Protein AF-A0A1C4U5U2-F1 (afdb_monomer)

Mean predicted aligned error: 3.91 Å

Sequence (267 aa):
MTVFVVTTQGGLFKASYVESGRWSDWSDMRPLGRVTDVTAAVTATDRVEVFYVDTGGDLWACTLGERWTQVPKDPGAGRIVAISANSARLGHREVYAVSGHGKVTHRWRVDGAAWCAGGGWTTARDVALSAPRDGIMECWAVGLDGQVRNRWYPYGEGGWSDWDDVFGRLPDGSAVAADVVNAWDGHQELFVVRADGGVRHRDHWQGKDYPAWRDLAAPVPMRDVAAGVTSIGHIEVIAVSADGDLWQKSYSDATNWGEWRTIELGK

Nearest PDB structures (foldseek):
  2pm7-assembly1_D  TM=6.425E-01  e=3.508E-06  Saccharomyces cerevisiae
  4l9o-assembly1_A  TM=5.881E-01  e=1.462E-06  Komagataella pastoris
  8adl-assembly1_P  TM=6.197E-01  e=9.330E-06  Saccharomyces cerevisiae
  2pm6-assembly1_D  TM=6.134E-01  e=1.730E-05  Saccharomyces cerevisiae
  3jro-assembly1_A  TM=6.374E-01  e=4.844E-05  Saccharomyces cerevisiae

Structure (mmCIF, N/CA/C/O backbone):
data_AF-A0A1C4U5U2-F1
#
_entry.id   AF-A0A1C4U5U2-F1
#
loop_
_atom_site.group_PDB
_atom_site.id
_atom_site.type_symbol
_atom_site.label_atom_id
_atom_site.label_alt_id
_atom_site.label_comp_id
_atom_site.label_asym_id
_atom_site.label_entity_id
_atom_site.label_seq_id
_atom_site.pdbx_PDB_ins_code
_atom_site.Cartn_x
_atom_site.Cartn_y
_atom_site.Cartn_z
_atom_site.occupancy
_atom_site.B_iso_or_equiv
_atom_site.auth_seq_id
_atom_site.auth_comp_id
_atom_site.auth_asym_id
_atom_site.auth_atom_id
_atom_site.pdbx_PDB_model_num
ATOM 1 N N . MET A 1 1 ? 8.997 -5.301 13.323 1.00 87.81 1 MET A N 1
ATOM 2 C CA . MET A 1 1 ? 7.919 -4.754 12.460 1.00 87.81 1 MET A CA 1
ATOM 3 C C . MET A 1 1 ? 6.563 -4.969 13.122 1.00 87.81 1 MET A C 1
ATOM 5 O O . MET A 1 1 ? 6.439 -5.892 13.917 1.00 87.81 1 MET A O 1
ATOM 9 N N . THR A 1 2 ? 5.559 -4.153 12.801 1.00 91.81 2 THR A N 1
ATOM 10 C CA . THR A 1 2 ? 4.148 -4.413 13.137 1.00 91.81 2 THR A CA 1
ATOM 11 C C . THR A 1 2 ? 3.366 -4.573 11.844 1.00 91.81 2 THR A C 1
ATOM 13 O O . THR A 1 2 ? 3.534 -3.758 10.944 1.00 91.81 2 THR A O 1
ATOM 16 N N . VAL A 1 3 ? 2.526 -5.601 11.763 1.00 94.12 3 VAL A N 1
ATOM 17 C CA . VAL A 1 3 ? 1.629 -5.847 10.631 1.00 94.12 3 VAL A CA 1
ATOM 18 C C . VAL A 1 3 ? 0.195 -5.681 11.083 1.00 94.12 3 VAL A C 1
ATOM 20 O O . VAL A 1 3 ? -0.161 -6.078 12.194 1.00 94.12 3 VAL A O 1
ATOM 23 N N . PHE A 1 4 ? -0.605 -5.093 10.204 1.00 96.38 4 PHE A N 1
ATOM 24 C CA . PHE A 1 4 ? -2.040 -4.938 10.357 1.00 96.38 4 PHE A CA 1
ATOM 25 C C . PHE A 1 4 ? -2.735 -5.811 9.319 1.00 96.38 4 PHE A C 1
ATOM 27 O O . PHE A 1 4 ? -2.299 -5.864 8.173 1.00 96.38 4 PHE A O 1
ATOM 34 N N . VAL A 1 5 ? -3.790 -6.514 9.721 1.00 95.69 5 VAL A N 1
ATOM 35 C CA . VAL A 1 5 ? -4.516 -7.438 8.843 1.00 95.69 5 VAL A CA 1
ATOM 36 C C . VAL A 1 5 ? -6.009 -7.210 8.952 1.00 95.69 5 VAL A C 1
ATOM 38 O O . VAL A 1 5 ? -6.544 -6.993 10.044 1.00 95.69 5 VAL A O 1
ATOM 41 N N . VAL A 1 6 ? -6.676 -7.303 7.808 1.00 96.56 6 VAL A N 1
ATOM 42 C CA . VAL A 1 6 ? -8.131 -7.250 7.702 1.00 96.56 6 VAL A CA 1
ATOM 43 C C . VAL A 1 6 ? -8.640 -8.655 7.418 1.00 96.56 6 VAL A C 1
ATOM 45 O O . VAL A 1 6 ? -8.225 -9.298 6.455 1.00 96.56 6 VAL A O 1
ATOM 48 N N . THR A 1 7 ? -9.537 -9.158 8.262 1.00 94.56 7 THR A N 1
ATOM 49 C CA . THR A 1 7 ? -10.135 -10.482 8.057 1.00 94.56 7 THR A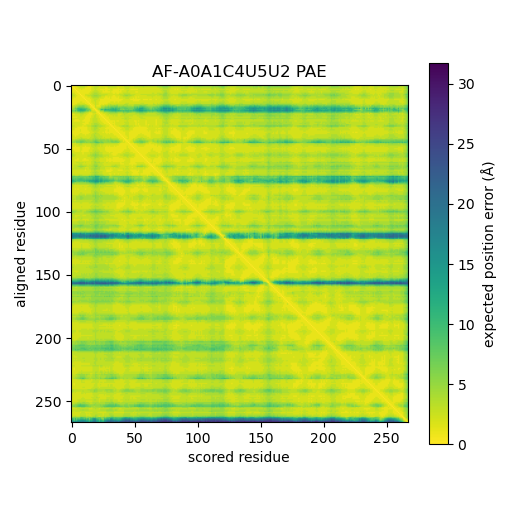 CA 1
ATOM 50 C C . THR A 1 7 ? -11.273 -10.420 7.042 1.00 94.56 7 THR A C 1
ATOM 52 O O . THR A 1 7 ? -11.858 -9.368 6.797 1.00 94.56 7 THR A O 1
ATOM 55 N N . THR A 1 8 ? -11.685 -11.570 6.508 1.00 91.19 8 THR A N 1
ATOM 56 C CA . THR A 1 8 ? -12.864 -11.668 5.623 1.00 91.19 8 THR A CA 1
ATOM 57 C C . THR A 1 8 ? -14.169 -11.226 6.295 1.00 91.19 8 THR A C 1
ATOM 59 O O . THR A 1 8 ? -15.129 -10.869 5.617 1.00 91.19 8 THR A O 1
ATOM 62 N N . GLN A 1 9 ? -14.210 -11.210 7.631 1.00 93.94 9 GLN A N 1
ATOM 63 C CA . GLN A 1 9 ? -15.326 -10.684 8.417 1.00 93.94 9 GLN A CA 1
ATOM 64 C C . GLN A 1 9 ? -15.194 -9.176 8.702 1.00 93.94 9 GLN A C 1
ATOM 66 O O . GLN A 1 9 ? -16.069 -8.595 9.344 1.00 93.94 9 GLN A O 1
ATOM 71 N N . GLY A 1 10 ? -14.136 -8.520 8.230 1.00 96.44 10 GLY A N 1
ATOM 72 C CA . GLY A 1 10 ? -13.872 -7.101 8.451 1.00 96.44 10 GLY A CA 1
ATOM 73 C C . GLY A 1 10 ? -13.381 -6.770 9.859 1.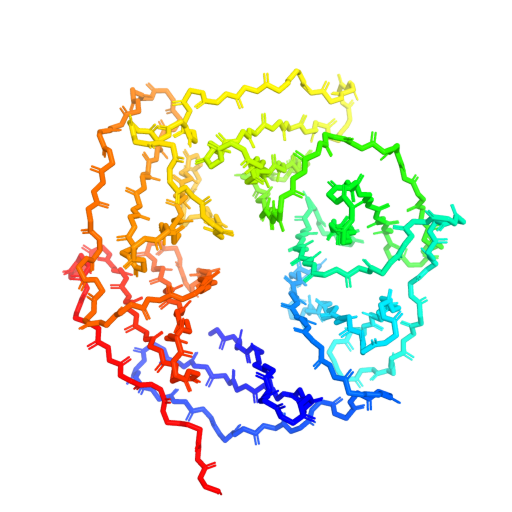00 96.44 10 GLY A C 1
ATOM 74 O O . GLY A 1 10 ? -13.580 -5.649 10.323 1.00 96.44 10 GLY A O 1
ATOM 75 N N . GLY A 1 11 ? -12.780 -7.735 10.559 1.00 97.31 11 GLY A N 1
ATOM 76 C CA . GLY A 1 11 ? -12.022 -7.455 11.780 1.00 97.31 11 GLY A CA 1
ATOM 77 C C . GLY A 1 11 ? -10.646 -6.892 11.431 1.00 97.31 11 GLY A C 1
ATOM 78 O O . GLY A 1 11 ? -10.068 -7.299 10.426 1.00 97.31 11 GLY A O 1
ATOM 79 N N . LEU A 1 12 ? -10.126 -5.981 12.256 1.00 98.00 12 LEU A N 1
ATOM 80 C CA . LEU A 1 12 ? -8.796 -5.396 12.095 1.00 98.00 12 LEU A CA 1
ATOM 81 C C . LEU A 1 12 ? -7.911 -5.825 13.262 1.00 98.00 12 LEU A C 1
ATOM 83 O O . LEU A 1 12 ? -8.195 -5.497 14.412 1.00 98.00 12 LEU A O 1
ATOM 87 N N . PHE A 1 13 ? -6.825 -6.522 12.957 1.00 96.44 13 PHE A N 1
ATOM 88 C CA . PHE A 1 13 ? -5.890 -7.024 13.957 1.00 96.44 13 PHE A CA 1
ATOM 89 C C . PHE A 1 13 ? -4.490 -6.505 13.688 1.00 96.44 13 PHE A C 1
ATOM 91 O O . PHE A 1 13 ? -4.148 -6.166 12.557 1.00 96.44 13 PHE A O 1
ATOM 98 N N . LYS A 1 14 ? -3.669 -6.481 14.733 1.00 95.81 14 LYS A N 1
ATOM 99 C CA . LYS A 1 14 ? -2.233 -6.263 14.615 1.00 95.81 14 LYS A CA 1
ATOM 100 C C . LYS A 1 14 ? -1.440 -7.379 15.275 1.00 95.81 14 LYS A C 1
ATOM 102 O O . LYS A 1 14 ? -1.875 -7.924 16.289 1.00 95.81 14 LYS A O 1
ATOM 107 N N . ALA A 1 15 ? -0.248 -7.631 14.761 1.00 94.25 15 ALA A N 1
ATOM 108 C CA . ALA A 1 15 ? 0.777 -8.409 15.440 1.00 94.25 15 ALA A CA 1
ATOM 109 C C . ALA A 1 15 ? 2.153 -7.805 15.162 1.00 94.25 15 ALA A C 1
ATOM 111 O O . ALA A 1 15 ? 2.380 -7.167 14.132 1.00 94.25 15 ALA A O 1
ATOM 112 N N . SER A 1 16 ? 3.078 -7.991 16.094 1.00 91.69 16 SER A N 1
ATOM 113 C CA . SER A 1 16 ? 4.468 -7.592 15.925 1.00 91.69 16 SER A CA 1
ATOM 114 C C . SER A 1 16 ? 5.315 -8.802 15.556 1.00 91.69 16 SER A C 1
ATOM 116 O O . SER A 1 16 ? 5.169 -9.875 16.133 1.00 91.69 16 SER A O 1
ATOM 118 N N . TYR A 1 17 ? 6.221 -8.606 14.609 1.00 87.62 17 TYR A N 1
ATOM 119 C CA . TYR A 1 17 ? 7.199 -9.589 14.172 1.00 87.62 17 TYR A CA 1
ATOM 120 C C . TYR A 1 17 ? 8.602 -9.143 14.582 1.00 87.62 17 TYR A C 1
ATOM 122 O O . TYR A 1 17 ? 8.994 -7.990 14.341 1.00 87.62 17 TYR A O 1
ATOM 130 N N . VAL A 1 18 ? 9.349 -10.065 15.189 1.00 83.00 18 VAL A N 1
ATOM 131 C CA . VAL A 1 18 ? 10.786 -9.923 15.446 1.00 83.00 18 VAL A CA 1
ATOM 132 C C . VAL A 1 18 ? 11.576 -10.773 14.456 1.00 83.00 18 VAL A C 1
ATOM 134 O O . VAL A 1 18 ? 11.188 -11.900 14.157 1.00 83.00 18 VAL A O 1
ATOM 137 N N . GLU A 1 19 ? 12.707 -10.247 13.980 1.00 79.69 19 GLU A N 1
ATOM 138 C CA . GLU A 1 19 ? 13.546 -10.873 12.941 1.00 79.69 19 GLU A CA 1
ATOM 139 C C . GLU A 1 19 ? 14.009 -12.297 13.298 1.00 79.69 19 GLU A C 1
ATOM 141 O O . GLU A 1 19 ? 14.271 -13.097 12.405 1.00 79.69 19 GLU A O 1
ATOM 146 N N . SER A 1 20 ? 14.005 -12.666 14.586 1.00 76.94 20 SER A N 1
ATOM 147 C CA . SER A 1 20 ? 14.238 -14.038 15.057 1.00 76.94 20 SER A CA 1
ATOM 148 C C . SER A 1 20 ? 13.138 -15.046 14.683 1.00 76.94 20 SER A C 1
ATOM 150 O O . SER A 1 20 ? 13.195 -16.196 15.116 1.00 76.94 20 SER A O 1
ATOM 152 N N . GLY A 1 21 ? 12.144 -14.653 13.879 1.00 77.31 21 GLY A N 1
ATOM 153 C CA . GLY A 1 21 ? 11.143 -15.561 13.318 1.00 77.31 21 GLY A CA 1
ATOM 154 C C . GLY A 1 21 ? 9.867 -15.686 14.140 1.00 77.31 21 GLY A C 1
ATOM 155 O O . GLY A 1 21 ? 9.072 -16.584 13.875 1.00 77.31 21 GLY A O 1
ATOM 156 N N . ARG A 1 22 ? 9.652 -14.820 15.138 1.00 85.38 22 ARG A N 1
ATOM 157 C CA . ARG A 1 22 ? 8.522 -14.946 16.064 1.00 85.38 22 ARG A CA 1
ATOM 158 C C . ARG A 1 22 ? 7.526 -13.802 15.910 1.00 85.38 22 ARG A C 1
ATOM 160 O O . ARG A 1 22 ? 7.878 -12.631 16.029 1.00 85.38 22 ARG A O 1
ATOM 167 N N . TRP A 1 23 ? 6.267 -14.177 15.720 1.00 90.44 23 TRP A N 1
ATOM 168 C CA . TRP A 1 23 ? 5.121 -13.284 15.831 1.00 90.44 23 TRP A CA 1
ATOM 169 C C . TRP A 1 23 ? 4.653 -13.179 17.286 1.00 90.44 23 TRP A C 1
ATOM 171 O O . TRP A 1 23 ? 4.730 -14.147 18.050 1.00 90.44 23 TRP A O 1
ATOM 181 N N . SER A 1 24 ? 4.184 -11.997 17.676 1.00 92.19 24 SER A N 1
ATOM 182 C CA . SER A 1 24 ? 3.368 -11.820 18.876 1.00 92.19 24 SER A CA 1
ATOM 183 C C . SER A 1 24 ? 1.970 -12.396 18.663 1.00 92.19 24 SER A C 1
ATOM 185 O O . SER A 1 24 ? 1.559 -12.644 17.529 1.00 92.19 24 SER A O 1
ATOM 187 N N . ASP A 1 25 ? 1.198 -12.495 19.743 1.00 92.56 25 ASP A N 1
ATOM 188 C CA . ASP A 1 25 ? -0.235 -12.748 19.628 1.00 92.56 25 ASP A CA 1
ATOM 189 C C . ASP A 1 25 ? -0.922 -11.624 18.842 1.00 92.56 25 ASP A C 1
ATOM 191 O O . ASP A 1 25 ? -0.529 -10.447 18.907 1.00 92.56 25 ASP A O 1
ATOM 195 N N . TRP A 1 26 ? -1.967 -12.001 18.110 1.00 93.88 26 TRP A N 1
ATOM 196 C CA . TRP A 1 26 ? -2.812 -11.065 17.385 1.00 93.88 26 TRP A CA 1
ATOM 197 C C . TRP A 1 26 ? -3.686 -10.283 18.363 1.00 93.88 26 TRP A C 1
ATOM 199 O O . TRP A 1 26 ? -4.334 -10.844 19.243 1.00 93.88 26 TRP A O 1
ATOM 209 N N . SER A 1 27 ? -3.708 -8.965 18.201 1.00 94.56 27 SER A N 1
ATOM 210 C CA . SER A 1 27 ? -4.490 -8.048 19.028 1.00 94.56 27 SER A CA 1
ATOM 211 C C . SER A 1 27 ? -5.526 -7.325 18.177 1.00 94.56 27 SER A C 1
ATOM 213 O O . SER A 1 27 ? -5.171 -6.692 17.182 1.00 94.56 27 SER A O 1
ATOM 215 N N . ASP A 1 28 ? -6.792 -7.391 18.583 1.00 95.62 28 ASP A N 1
ATOM 216 C CA . ASP A 1 28 ? -7.889 -6.658 17.944 1.00 95.62 28 ASP A CA 1
ATOM 217 C C . ASP A 1 28 ? -7.716 -5.141 18.140 1.00 95.62 28 ASP A C 1
ATOM 219 O O . ASP A 1 28 ? -7.553 -4.650 19.262 1.00 95.62 28 ASP A O 1
ATOM 223 N N . MET A 1 29 ? -7.760 -4.400 17.035 1.00 97.31 29 MET A N 1
ATOM 224 C CA . MET A 1 29 ? -7.650 -2.941 16.989 1.00 97.31 29 MET A CA 1
ATOM 225 C C . MET A 1 29 ? -8.978 -2.225 17.269 1.00 97.31 29 MET A C 1
ATOM 227 O O . MET A 1 29 ? -9.007 -0.993 17.341 1.00 97.31 29 MET A O 1
ATOM 231 N N . ARG A 1 30 ? -10.070 -2.981 17.432 1.00 96.94 30 ARG A N 1
ATOM 232 C CA . ARG A 1 30 ? -11.417 -2.506 17.773 1.00 96.94 30 ARG A CA 1
ATOM 233 C C . ARG A 1 30 ? -11.877 -1.362 16.858 1.00 96.94 30 ARG A C 1
ATOM 235 O O . ARG A 1 30 ? -12.130 -0.255 17.348 1.00 96.94 30 ARG A O 1
ATOM 242 N N . PRO A 1 31 ? -11.939 -1.590 15.533 1.00 97.62 31 PRO A N 1
ATOM 243 C CA . PRO A 1 31 ? -12.450 -0.591 14.603 1.00 97.62 31 PRO A CA 1
ATOM 244 C C . PRO A 1 31 ? -13.917 -0.264 14.924 1.00 97.62 31 PRO A C 1
ATOM 246 O O . PRO A 1 31 ? -14.637 -1.060 15.527 1.00 97.62 31 PRO A O 1
ATOM 249 N N . LEU A 1 32 ? -14.376 0.918 14.511 1.00 97.12 32 LEU A N 1
ATOM 250 C CA . LEU A 1 32 ? -15.750 1.376 14.756 1.00 97.12 32 LEU A CA 1
ATOM 251 C C . LEU A 1 32 ? -16.771 0.732 13.801 1.00 97.12 32 LEU A C 1
ATOM 253 O O . LEU A 1 32 ? -17.977 0.884 13.991 1.00 97.12 32 LEU A O 1
ATOM 257 N N . GLY A 1 33 ? -16.295 -0.007 12.798 1.00 95.62 33 GLY A N 1
ATOM 258 C CA . GLY A 1 33 ? -17.097 -0.744 11.831 1.00 95.62 33 GLY A CA 1
ATOM 259 C C . GLY A 1 33 ? -16.299 -1.877 11.189 1.00 95.62 33 GLY A C 1
ATOM 260 O O . GLY A 1 33 ? -15.139 -2.109 11.529 1.00 95.62 33 GLY A O 1
ATOM 261 N N . ARG A 1 34 ? -16.927 -2.595 10.250 1.00 98.06 34 ARG A N 1
ATOM 262 C CA . ARG A 1 34 ? -16.236 -3.632 9.470 1.00 98.06 34 ARG A CA 1
ATOM 263 C C . ARG A 1 34 ? -15.257 -2.982 8.505 1.00 98.06 34 ARG A C 1
ATOM 265 O O . ARG A 1 34 ? -15.651 -2.099 7.747 1.00 98.06 34 ARG A O 1
ATOM 272 N N . VAL A 1 35 ? -14.021 -3.455 8.532 1.00 98.38 35 VAL A N 1
ATOM 273 C CA . VAL A 1 35 ? -12.901 -2.931 7.751 1.00 98.38 35 VAL A CA 1
ATOM 274 C C . VAL A 1 35 ? -12.801 -3.640 6.404 1.00 98.38 35 VAL A C 1
ATOM 276 O O . VAL A 1 35 ? -13.074 -4.835 6.310 1.00 98.38 35 VAL A O 1
ATOM 279 N N . THR A 1 36 ? -12.426 -2.902 5.363 1.00 96.88 36 THR A N 1
ATOM 280 C CA . THR A 1 36 ? -12.147 -3.444 4.025 1.00 96.88 36 THR A CA 1
ATOM 281 C C . THR A 1 36 ? -10.700 -3.274 3.599 1.00 96.88 36 THR A C 1
ATOM 283 O O . THR A 1 36 ? -10.251 -4.052 2.770 1.00 96.88 36 THR A O 1
ATOM 286 N N . ASP A 1 37 ? -9.995 -2.284 4.146 1.00 97.81 37 ASP A N 1
ATOM 287 C CA . ASP A 1 37 ? -8.593 -2.024 3.825 1.00 97.81 37 ASP A CA 1
ATOM 288 C C . ASP A 1 37 ? -7.887 -1.295 4.980 1.00 97.81 37 ASP A C 1
ATOM 290 O O . ASP A 1 37 ? -8.552 -0.603 5.762 1.00 97.81 37 ASP A O 1
ATOM 294 N N . VAL A 1 38 ? -6.569 -1.460 5.105 1.00 98.31 38 VAL A N 1
ATOM 295 C CA . VAL A 1 38 ? -5.741 -0.884 6.171 1.00 98.31 38 VAL A CA 1
ATOM 296 C C . VAL A 1 38 ? -4.361 -0.477 5.656 1.00 98.31 38 VAL A C 1
ATOM 298 O O . VAL A 1 38 ? -3.715 -1.207 4.921 1.00 98.31 38 VAL A O 1
ATOM 301 N N . THR A 1 39 ? -3.860 0.656 6.139 1.00 98.38 39 THR A N 1
ATOM 302 C CA . THR A 1 39 ? -2.465 1.077 5.946 1.00 98.38 39 THR A CA 1
ATOM 303 C C . THR A 1 39 ? -1.947 1.759 7.211 1.00 98.38 39 THR A C 1
ATOM 305 O O . THR A 1 39 ? -2.721 2.147 8.092 1.00 98.38 39 THR A O 1
ATOM 308 N N . ALA A 1 40 ? -0.635 1.935 7.325 1.00 97.12 40 ALA A N 1
ATOM 309 C CA . ALA A 1 40 ? -0.026 2.637 8.442 1.00 97.12 40 ALA A CA 1
ATOM 310 C C . ALA A 1 40 ? 1.156 3.502 7.998 1.00 97.12 40 ALA A C 1
ATOM 312 O O . ALA A 1 40 ? 1.834 3.198 7.026 1.00 97.12 40 ALA A O 1
ATOM 313 N N . ALA A 1 41 ? 1.424 4.565 8.752 1.00 96.31 41 ALA A N 1
ATOM 314 C CA . ALA A 1 41 ? 2.578 5.433 8.561 1.00 96.31 41 ALA A CA 1
ATOM 315 C C . ALA A 1 41 ? 3.324 5.622 9.886 1.00 96.31 41 ALA A C 1
ATOM 317 O O . ALA A 1 41 ? 2.714 5.878 10.928 1.00 96.31 41 ALA A O 1
ATOM 318 N N . VAL A 1 42 ? 4.655 5.550 9.854 1.00 94.44 42 VAL A N 1
ATOM 319 C CA . VAL A 1 42 ? 5.498 5.935 10.993 1.00 94.44 42 VAL A CA 1
ATOM 320 C C . VAL A 1 42 ? 5.674 7.450 10.956 1.00 94.44 42 VAL A C 1
ATOM 322 O O . VAL A 1 42 ? 6.291 7.997 10.050 1.00 94.44 42 VAL A O 1
ATOM 325 N N . THR A 1 43 ? 5.093 8.151 11.924 1.00 94.44 43 THR A N 1
ATOM 326 C CA . THR A 1 43 ? 5.000 9.625 11.914 1.00 94.44 43 THR A CA 1
ATOM 327 C C . THR A 1 43 ? 5.970 10.291 12.883 1.00 94.44 43 THR A C 1
ATOM 329 O O . THR A 1 43 ? 6.130 11.509 12.857 1.00 94.44 43 THR A O 1
ATOM 332 N N . ALA A 1 44 ? 6.573 9.521 13.781 1.00 92.31 44 ALA A N 1
ATOM 333 C CA . ALA A 1 44 ? 7.700 9.890 14.629 1.00 92.31 44 ALA A CA 1
ATOM 334 C C . ALA A 1 44 ? 8.303 8.608 15.220 1.00 92.31 44 ALA A C 1
ATOM 336 O O . ALA A 1 44 ? 7.713 7.532 15.081 1.00 92.31 44 ALA A O 1
ATOM 337 N N . THR A 1 45 ? 9.437 8.727 15.914 1.00 87.81 45 THR A N 1
ATOM 338 C CA . THR A 1 45 ? 9.967 7.648 16.757 1.00 87.81 45 THR A CA 1
ATOM 339 C C . THR A 1 45 ? 8.854 7.111 17.658 1.00 87.81 45 THR A C 1
ATOM 341 O O . THR A 1 45 ? 8.166 7.886 18.321 1.00 87.81 45 THR A O 1
ATOM 344 N N . ASP A 1 46 ? 8.639 5.796 17.610 1.00 86.19 46 ASP A N 1
ATOM 345 C CA . ASP A 1 46 ? 7.617 5.066 18.373 1.00 86.19 46 ASP A CA 1
ATOM 346 C C . ASP A 1 46 ? 6.156 5.482 18.123 1.00 86.19 46 ASP A C 1
ATOM 348 O O . ASP A 1 46 ? 5.259 5.091 18.872 1.00 86.19 46 ASP A O 1
ATOM 352 N N . ARG A 1 47 ? 5.875 6.233 17.049 1.00 93.56 47 ARG A N 1
ATOM 353 C CA . ARG A 1 47 ? 4.516 6.682 16.729 1.00 93.56 47 ARG A CA 1
ATOM 354 C C . ARG A 1 47 ? 4.060 6.214 15.356 1.00 93.56 47 ARG A C 1
ATOM 356 O O . ARG A 1 47 ? 4.459 6.755 14.324 1.00 93.56 47 ARG A O 1
ATOM 363 N N . VAL A 1 48 ? 3.132 5.263 15.368 1.00 95.31 48 VAL A N 1
ATOM 364 C CA . VAL A 1 48 ? 2.457 4.744 14.175 1.00 95.31 48 VAL A CA 1
ATOM 365 C C . VAL A 1 48 ? 1.053 5.336 14.091 1.00 95.31 48 VAL A C 1
ATOM 367 O O . VAL A 1 48 ? 0.267 5.200 15.028 1.00 95.31 48 VAL A O 1
ATOM 370 N N . GLU A 1 49 ? 0.737 5.979 12.972 1.00 97.44 49 GLU A N 1
ATOM 371 C CA . GLU A 1 49 ? -0.633 6.326 12.595 1.00 97.44 49 GLU A CA 1
ATOM 372 C C . GLU A 1 49 ? -1.195 5.185 11.746 1.00 97.44 49 GLU A C 1
ATOM 374 O O . GLU A 1 49 ? -0.579 4.792 10.758 1.00 97.44 49 GLU A O 1
ATOM 379 N N . VAL A 1 50 ? -2.347 4.648 12.133 1.00 98.25 50 VAL A N 1
ATOM 380 C CA . VAL A 1 50 ? -3.046 3.583 11.411 1.00 98.25 50 VAL A CA 1
ATOM 381 C C . VAL A 1 50 ? -4.282 4.172 10.758 1.00 98.25 50 VAL A C 1
ATOM 383 O O . VAL A 1 50 ? -5.008 4.947 11.384 1.00 98.25 50 VAL A O 1
ATOM 386 N N . PHE A 1 51 ? -4.533 3.766 9.523 1.00 98.56 51 PHE A N 1
ATOM 387 C CA . PHE A 1 51 ? -5.695 4.142 8.741 1.00 98.56 51 PHE A CA 1
ATOM 388 C C . PHE A 1 51 ? -6.468 2.904 8.335 1.00 98.56 51 PHE A C 1
ATOM 390 O O . PHE A 1 51 ? -5.860 1.892 8.003 1.00 98.56 51 PHE A O 1
ATOM 397 N N . TYR A 1 52 ? -7.792 2.993 8.302 1.00 98.44 52 TYR A N 1
ATOM 398 C CA . TYR A 1 52 ? -8.600 1.957 7.672 1.00 98.44 52 TYR A CA 1
ATOM 399 C C . TYR A 1 52 ? -9.794 2.537 6.928 1.00 98.44 52 TYR A C 1
ATOM 401 O O . TYR A 1 52 ? -10.278 3.625 7.251 1.00 98.44 52 TYR A O 1
ATOM 409 N N . VAL A 1 53 ? -10.286 1.776 5.955 1.00 97.88 53 VAL A N 1
ATOM 410 C CA . VAL A 1 53 ? -11.553 2.041 5.267 1.00 97.88 53 VAL A CA 1
ATOM 411 C C . VAL A 1 53 ? -12.607 1.074 5.775 1.00 97.88 53 VAL A C 1
ATOM 413 O O . VAL A 1 53 ? -12.351 -0.127 5.873 1.00 97.88 53 VAL A O 1
ATOM 416 N N . ASP A 1 54 ? -13.786 1.581 6.125 1.00 96.62 54 ASP A N 1
ATOM 417 C CA . ASP A 1 54 ? -14.914 0.724 6.485 1.00 96.62 54 ASP A CA 1
ATOM 418 C C . ASP A 1 54 ? -15.746 0.278 5.271 1.00 96.62 54 ASP A C 1
ATOM 420 O O . ASP A 1 54 ? -15.604 0.757 4.147 1.00 96.62 54 ASP A O 1
ATOM 424 N N . THR A 1 55 ? -16.688 -0.637 5.497 1.00 94.69 55 THR A N 1
ATOM 425 C CA . THR A 1 55 ? -17.610 -1.112 4.449 1.00 94.69 55 THR A CA 1
ATOM 426 C C . THR A 1 55 ? -18.470 -0.016 3.798 1.00 94.69 55 THR A C 1
ATOM 428 O O . THR A 1 55 ? -18.929 -0.218 2.671 1.00 94.69 55 THR A O 1
ATOM 431 N N . GLY A 1 56 ? -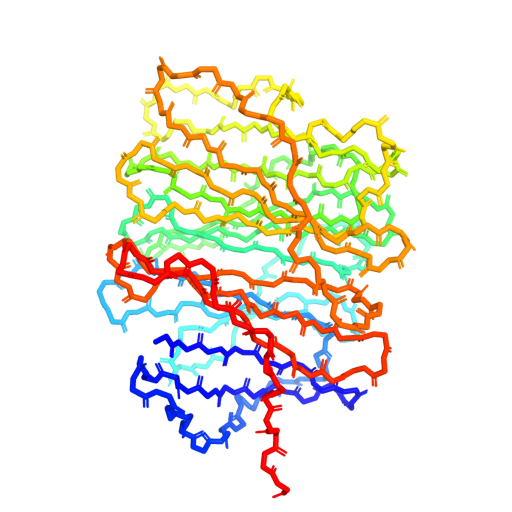18.667 1.134 4.455 1.00 92.12 56 GLY A N 1
ATOM 432 C CA . GLY A 1 56 ? -19.329 2.319 3.895 1.00 92.12 56 GLY A CA 1
ATOM 433 C C . GLY A 1 56 ? -18.415 3.155 2.989 1.00 92.12 56 GLY A C 1
ATOM 434 O O . GLY A 1 56 ? -18.888 3.997 2.222 1.00 92.12 56 GLY A O 1
ATOM 435 N N . GLY A 1 57 ? -17.110 2.881 3.004 1.00 92.88 57 GLY A N 1
ATOM 436 C CA . GLY A 1 57 ? -16.096 3.631 2.277 1.00 92.88 57 GLY A CA 1
ATOM 437 C C . GLY A 1 57 ? -15.679 4.910 2.993 1.00 92.88 57 GLY A C 1
ATOM 438 O O . GLY A 1 57 ? -15.258 5.850 2.308 1.00 92.88 57 GLY A O 1
ATOM 439 N N . ASP A 1 58 ? -15.859 4.981 4.313 1.00 93.69 58 ASP A N 1
ATOM 440 C CA . ASP A 1 58 ? -15.342 6.067 5.139 1.00 93.69 58 ASP A CA 1
ATOM 441 C C . ASP A 1 58 ? -13.942 5.730 5.652 1.00 93.69 58 ASP A C 1
ATOM 443 O O . ASP A 1 58 ? -13.624 4.579 5.950 1.00 93.69 58 ASP A O 1
ATOM 447 N N . LEU A 1 59 ? -13.098 6.760 5.714 1.00 96.94 59 LEU A N 1
ATOM 448 C CA . LEU A 1 59 ? -11.704 6.659 6.122 1.00 96.94 59 LEU A CA 1
ATOM 449 C C . LEU A 1 59 ? -11.565 7.053 7.591 1.00 96.94 59 LEU A C 1
ATOM 451 O O . LEU A 1 59 ? -12.012 8.123 8.010 1.00 96.94 59 LEU A O 1
ATOM 455 N N . TRP A 1 60 ? -10.896 6.205 8.357 1.00 98.06 60 TRP A N 1
ATOM 456 C CA . TRP A 1 60 ? -10.654 6.380 9.782 1.00 98.06 60 TRP A CA 1
ATOM 457 C C . TRP A 1 60 ? -9.159 6.393 10.060 1.00 98.06 60 TRP A C 1
ATOM 459 O O . TRP A 1 60 ? -8.398 5.719 9.373 1.00 98.06 60 TRP A O 1
ATOM 469 N N . ALA A 1 61 ? -8.745 7.149 11.073 1.00 98.12 61 ALA A N 1
ATOM 470 C CA . ALA A 1 61 ? -7.359 7.258 11.505 1.00 98.12 61 ALA A CA 1
ATOM 471 C C . ALA A 1 61 ? -7.239 7.161 13.028 1.00 98.12 61 ALA A C 1
ATOM 473 O O . ALA A 1 61 ? -8.120 7.616 13.767 1.00 98.12 61 ALA A O 1
ATOM 474 N N . CYS A 1 62 ? -6.138 6.584 13.494 1.00 96.75 62 CYS A N 1
ATOM 475 C CA . CYS A 1 62 ? -5.803 6.477 14.906 1.00 96.75 62 CYS A CA 1
ATOM 476 C C . CYS A 1 62 ? -4.286 6.427 15.081 1.00 96.75 62 CYS A C 1
ATOM 478 O O . CYS A 1 62 ? -3.618 5.591 14.471 1.00 96.75 62 CYS A O 1
ATOM 480 N N . THR A 1 63 ? -3.736 7.247 15.975 1.00 95.88 63 THR A N 1
ATOM 481 C CA . THR A 1 63 ? -2.407 6.968 16.531 1.00 95.88 63 THR A CA 1
ATOM 482 C C . THR A 1 63 ? -2.498 5.690 17.355 1.00 95.88 63 THR A C 1
ATOM 484 O O . THR A 1 63 ? -3.426 5.530 18.146 1.00 95.88 63 THR A O 1
ATOM 487 N N . LEU A 1 64 ? -1.568 4.756 17.189 1.00 93.81 64 LEU A N 1
ATOM 488 C CA . LEU A 1 64 ? -1.631 3.467 17.872 1.00 93.81 64 LEU A CA 1
ATOM 489 C C . LEU A 1 64 ? -1.779 3.630 19.401 1.00 93.81 64 LEU A C 1
ATOM 491 O O . LEU A 1 64 ? -0.910 4.199 20.053 1.00 93.81 64 LEU A O 1
ATOM 495 N N . GLY A 1 65 ? -2.868 3.095 19.966 1.00 90.69 65 GLY A N 1
ATOM 496 C CA . GLY A 1 65 ? -3.197 3.214 21.397 1.00 90.69 65 GLY A CA 1
ATOM 497 C C . GLY A 1 65 ? -4.170 4.348 21.747 1.00 90.69 65 GLY A C 1
ATOM 498 O O . GLY A 1 65 ? -4.618 4.430 22.890 1.00 90.69 65 GLY A O 1
ATOM 499 N N . GLU A 1 66 ? -4.537 5.187 20.780 1.00 95.19 66 GLU A N 1
ATOM 500 C CA . GLU A 1 66 ? -5.522 6.258 20.938 1.00 95.19 66 GLU A CA 1
ATOM 501 C C . GLU A 1 66 ? -6.915 5.837 20.426 1.00 95.19 66 GLU A C 1
ATOM 503 O O . GLU A 1 66 ? -7.215 4.652 20.266 1.00 95.19 66 GLU A O 1
ATOM 508 N N . ARG A 1 67 ? -7.816 6.809 20.234 1.00 96.94 67 ARG A N 1
ATOM 509 C CA . ARG A 1 67 ? -9.167 6.579 19.706 1.00 96.94 67 ARG A CA 1
ATOM 510 C C . ARG A 1 67 ? -9.212 6.819 18.202 1.00 96.94 67 ARG A C 1
ATOM 512 O O . ARG A 1 67 ? -8.608 7.763 17.702 1.00 96.94 67 ARG A O 1
ATOM 519 N N . TRP A 1 68 ? -10.037 6.032 17.519 1.00 98.31 68 TRP A N 1
ATOM 520 C CA . TRP A 1 68 ? -10.383 6.256 16.120 1.00 98.31 68 TRP A CA 1
ATOM 521 C C . TRP A 1 68 ? -11.078 7.604 15.915 1.00 98.31 68 TRP A C 1
ATOM 523 O O . TRP A 1 68 ? -12.011 7.960 16.637 1.00 98.31 68 TRP A O 1
ATOM 533 N N . THR A 1 69 ? -10.638 8.326 14.889 1.00 97.56 69 THR A N 1
ATOM 534 C CA . THR A 1 69 ? -11.236 9.575 14.413 1.00 97.56 69 THR A CA 1
ATOM 535 C C . THR A 1 69 ? -11.479 9.481 12.914 1.00 97.56 69 THR A C 1
ATOM 537 O O . THR A 1 69 ? -10.725 8.825 12.196 1.00 97.56 69 THR A O 1
ATOM 540 N N . GLN A 1 70 ? -12.551 10.101 12.431 1.00 96.69 70 GLN A N 1
ATOM 541 C CA . GLN A 1 70 ? -12.857 10.084 11.005 1.00 96.69 70 GLN A CA 1
ATOM 542 C C . GLN A 1 70 ? -11.947 11.068 10.264 1.00 96.69 70 GLN A C 1
ATOM 544 O O . GLN A 1 70 ? -11.771 12.216 10.684 1.00 96.69 70 GLN A O 1
ATOM 549 N N . VAL A 1 71 ? -11.389 10.629 9.141 1.00 97.25 71 VAL A N 1
ATOM 550 C CA . VAL A 1 71 ? -10.675 11.497 8.208 1.00 97.25 71 VAL A CA 1
ATOM 551 C C . VAL A 1 71 ? -11.706 12.144 7.276 1.00 97.25 71 VAL A C 1
ATOM 553 O O . VAL A 1 71 ? -12.507 11.428 6.671 1.00 97.25 71 VAL A O 1
ATOM 556 N N . PRO A 1 72 ? -11.720 13.482 7.124 1.00 93.56 72 PRO A N 1
ATOM 557 C CA . PRO A 1 72 ? -12.692 14.153 6.269 1.00 93.56 72 PRO A CA 1
ATOM 558 C C . PRO A 1 72 ? -12.618 13.657 4.827 1.00 93.56 72 PRO A C 1
ATOM 560 O O . PRO A 1 72 ? -11.560 13.702 4.203 1.00 93.56 72 PRO A O 1
ATOM 563 N N . LYS A 1 73 ? -13.754 13.246 4.271 1.00 84.00 73 LYS A N 1
ATOM 564 C CA . LYS A 1 73 ? -13.874 12.764 2.893 1.00 84.00 73 LYS A CA 1
ATOM 565 C C . LYS A 1 73 ? -14.198 13.903 1.928 1.00 84.00 73 LYS A C 1
ATOM 567 O O . LYS A 1 73 ? -14.878 14.856 2.303 1.00 84.00 73 LYS A O 1
ATOM 572 N N . ASP A 1 74 ? -13.727 13.816 0.684 1.00 81.38 74 ASP A N 1
ATOM 573 C CA . ASP A 1 74 ? -14.143 14.766 -0.353 1.00 81.38 74 ASP A CA 1
ATOM 574 C C . ASP A 1 74 ? -15.626 14.552 -0.698 1.00 81.38 74 ASP A C 1
ATOM 576 O O . ASP A 1 74 ? -16.049 13.407 -0.908 1.00 81.38 74 ASP A O 1
ATOM 580 N N . PRO A 1 75 ? -16.430 15.625 -0.813 1.00 80.62 75 PRO A N 1
ATOM 581 C CA . PRO A 1 75 ? -17.793 15.509 -1.311 1.00 80.62 75 PRO A CA 1
ATOM 582 C C . PRO A 1 75 ? -17.812 14.802 -2.672 1.00 80.62 75 PRO A C 1
ATOM 584 O O . PRO A 1 75 ? -17.084 15.174 -3.593 1.00 80.62 75 PRO A O 1
ATOM 587 N N . GLY A 1 76 ? -18.624 13.751 -2.797 1.00 78.75 76 GLY A N 1
ATOM 588 C CA . GLY A 1 76 ? -18.741 12.991 -4.045 1.00 78.75 76 GLY A CA 1
ATOM 589 C C . GLY A 1 76 ? -17.525 12.125 -4.402 1.00 78.75 76 GLY A C 1
ATOM 590 O O . GLY A 1 76 ? -17.437 11.668 -5.536 1.00 78.75 76 GLY A O 1
ATOM 591 N N . ALA A 1 77 ? -16.601 11.853 -3.470 1.00 76.06 77 ALA A N 1
ATOM 592 C CA . ALA A 1 77 ? -15.463 10.955 -3.714 1.00 76.06 77 ALA A CA 1
ATOM 593 C C . ALA A 1 77 ? -15.858 9.500 -4.026 1.00 76.06 77 ALA A C 1
ATOM 595 O O . ALA A 1 77 ? -15.009 8.719 -4.433 1.00 76.06 77 ALA A O 1
ATOM 596 N N . GLY A 1 78 ? -17.124 9.121 -3.836 1.00 85.12 78 GLY A N 1
ATOM 597 C CA . GLY A 1 78 ? -17.575 7.737 -3.970 1.00 85.12 78 GLY A CA 1
ATOM 598 C C . GLY A 1 78 ? -17.085 6.855 -2.820 1.00 85.12 78 GLY A C 1
ATOM 599 O O . GLY A 1 78 ? -16.577 7.337 -1.809 1.00 85.12 78 GLY A O 1
ATOM 600 N N . ARG A 1 79 ? -17.286 5.543 -2.936 1.00 92.69 79 ARG A N 1
ATOM 601 C CA . ARG A 1 79 ? -16.796 4.565 -1.954 1.00 92.69 79 ARG A CA 1
ATOM 602 C C . ARG A 1 79 ? -15.284 4.394 -2.121 1.00 92.69 79 ARG A C 1
ATOM 604 O O . ARG A 1 79 ? -14.856 4.113 -3.235 1.00 92.69 79 ARG A O 1
ATOM 611 N N . ILE A 1 80 ? -14.505 4.563 -1.052 1.00 95.00 80 ILE A N 1
ATOM 612 C CA . ILE A 1 80 ? -13.065 4.263 -1.059 1.00 95.00 80 ILE A CA 1
ATOM 613 C C . ILE A 1 80 ? -12.887 2.739 -1.090 1.00 95.00 80 ILE A C 1
ATOM 615 O O . ILE A 1 80 ? -13.652 2.026 -0.439 1.00 95.00 80 ILE A O 1
ATOM 619 N N . VAL A 1 81 ? -11.931 2.255 -1.882 1.00 95.00 81 VAL A N 1
ATOM 620 C CA . VAL A 1 81 ? -11.665 0.823 -2.094 1.00 95.00 81 VAL A CA 1
ATOM 621 C C . VAL A 1 81 ? -10.209 0.418 -1.878 1.00 95.00 81 VAL A C 1
ATOM 623 O O . VAL A 1 81 ? -9.986 -0.758 -1.633 1.00 95.00 81 VAL A O 1
ATOM 626 N N . ALA A 1 82 ? -9.263 1.358 -1.946 1.00 96.56 82 ALA A N 1
ATOM 627 C CA . ALA A 1 82 ? -7.853 1.116 -1.645 1.00 96.56 82 ALA A CA 1
ATOM 628 C C . ALA A 1 82 ? -7.230 2.352 -0.983 1.00 96.56 82 ALA A C 1
ATOM 630 O O . ALA A 1 82 ? -7.605 3.485 -1.328 1.00 96.56 82 ALA A O 1
ATOM 631 N N . ILE A 1 83 ? -6.307 2.151 -0.044 1.00 97.81 83 ILE A N 1
ATOM 632 C CA . ILE A 1 83 ? -5.562 3.208 0.640 1.00 97.81 83 ILE A CA 1
ATOM 633 C C . ILE A 1 83 ? -4.080 2.871 0.788 1.00 97.81 83 ILE A C 1
ATOM 635 O O . ILE A 1 83 ? -3.698 1.737 1.025 1.00 97.81 83 ILE A O 1
ATOM 639 N N . SER A 1 84 ? -3.243 3.904 0.776 1.00 98.12 84 SER A N 1
ATOM 640 C CA . SER A 1 84 ? -1.849 3.802 1.214 1.00 98.12 84 SER A CA 1
ATOM 641 C C . SER A 1 84 ? -1.462 5.059 1.976 1.00 98.12 84 SER A C 1
ATOM 643 O O . SER A 1 84 ? -2.020 6.133 1.738 1.00 98.12 84 SER A O 1
ATOM 645 N N . ALA A 1 85 ? -0.566 4.928 2.952 1.00 97.69 85 ALA A N 1
ATOM 646 C CA . ALA A 1 85 ? -0.165 6.031 3.814 1.00 97.69 85 ALA A CA 1
ATOM 647 C C . ALA A 1 85 ? 1.338 6.031 4.053 1.00 97.69 85 ALA A C 1
ATOM 649 O O . ALA A 1 85 ? 1.953 4.982 4.202 1.00 97.69 85 ALA A O 1
ATOM 650 N N . ASN A 1 86 ? 1.919 7.223 4.145 1.00 96.75 86 ASN A N 1
ATOM 651 C CA . ASN A 1 86 ? 3.312 7.387 4.530 1.00 96.75 86 ASN A CA 1
ATOM 652 C C . ASN A 1 86 ? 3.524 8.746 5.216 1.00 96.75 86 ASN A C 1
ATOM 654 O O . ASN A 1 86 ? 2.611 9.570 5.355 1.00 96.75 86 ASN A O 1
ATOM 658 N N . SER A 1 87 ? 4.743 8.984 5.678 1.00 95.31 87 SER A N 1
ATOM 659 C CA . SER A 1 87 ? 5.170 10.216 6.316 1.00 95.31 87 SER A CA 1
ATOM 660 C C . SER A 1 87 ? 6.408 10.757 5.614 1.00 95.31 87 SER A C 1
ATOM 662 O O . SER A 1 87 ? 7.469 10.150 5.654 1.00 95.31 87 SER A O 1
ATOM 664 N N . ALA A 1 88 ? 6.289 11.938 5.007 1.00 92.81 88 ALA A N 1
ATOM 665 C CA . ALA A 1 88 ? 7.412 12.602 4.355 1.00 92.81 88 ALA A CA 1
ATOM 666 C C . ALA A 1 88 ? 8.430 13.204 5.338 1.00 92.81 88 ALA A C 1
ATOM 668 O O . ALA A 1 88 ? 9.512 13.598 4.922 1.00 92.81 88 ALA A O 1
ATOM 669 N N . ARG A 1 89 ? 8.069 13.384 6.615 1.00 92.25 89 ARG A N 1
ATOM 670 C CA . ARG A 1 89 ? 8.928 13.964 7.663 1.00 92.25 89 ARG A CA 1
ATOM 671 C C . ARG A 1 89 ? 8.310 13.754 9.040 1.00 92.25 89 ARG A C 1
ATOM 673 O O . ARG A 1 89 ? 7.102 13.564 9.153 1.00 92.25 89 ARG A O 1
ATOM 680 N N . LEU A 1 90 ? 9.101 13.883 10.103 1.00 92.62 90 LEU A N 1
ATOM 681 C CA . LEU A 1 90 ? 8.590 13.820 11.476 1.00 92.62 90 LEU A CA 1
ATOM 682 C C . LEU A 1 90 ? 7.388 14.756 11.682 1.00 92.62 90 LEU A C 1
ATOM 684 O O . LEU A 1 90 ? 7.384 15.914 11.263 1.00 92.62 90 LEU A O 1
ATOM 688 N N . GLY A 1 91 ? 6.347 14.234 12.320 1.00 93.31 91 GLY A N 1
ATOM 689 C CA . GLY A 1 91 ? 5.110 14.959 12.564 1.00 93.31 91 GLY A CA 1
ATOM 690 C C . GLY A 1 91 ? 4.182 15.067 11.360 1.00 93.31 91 GLY A C 1
ATOM 691 O O . GLY A 1 91 ? 3.073 15.557 11.538 1.00 93.31 91 GLY A O 1
ATOM 692 N N . HIS A 1 92 ? 4.550 14.598 10.169 1.00 94.75 92 HIS A N 1
ATOM 693 C CA . HIS A 1 92 ? 3.669 14.553 9.003 1.00 94.75 92 HIS A CA 1
ATOM 694 C C . HIS A 1 92 ? 2.960 13.198 8.894 1.00 94.75 92 HIS A C 1
ATOM 696 O O . HIS A 1 92 ? 3.437 12.183 9.387 1.00 94.75 92 HIS A O 1
ATOM 702 N N . ARG A 1 93 ? 1.794 13.185 8.254 1.00 95.81 93 ARG A N 1
ATOM 703 C CA . ARG A 1 93 ? 1.170 11.972 7.724 1.00 95.81 93 ARG A CA 1
ATOM 704 C C . ARG A 1 93 ? 0.339 12.323 6.519 1.00 95.81 93 ARG A C 1
ATOM 706 O O . ARG A 1 93 ? -0.287 13.385 6.484 1.00 95.81 93 ARG A O 1
ATOM 713 N N . GLU A 1 94 ? 0.289 11.400 5.585 1.00 95.75 94 GLU A N 1
ATOM 714 C CA . GLU A 1 94 ? -0.537 11.530 4.408 1.00 95.75 94 GLU A CA 1
ATOM 715 C C . GLU A 1 94 ? -1.071 10.169 4.009 1.00 95.75 94 GLU A C 1
ATOM 717 O O . GLU A 1 94 ? -0.366 9.168 4.095 1.00 95.75 94 GLU A O 1
ATOM 722 N N . VAL A 1 95 ? -2.338 10.157 3.619 1.00 97.00 95 VAL A N 1
ATOM 723 C CA . VAL A 1 95 ? -3.063 8.974 3.182 1.00 97.00 95 VAL A CA 1
ATOM 724 C C . VAL A 1 95 ? -3.705 9.274 1.840 1.00 97.00 95 VAL A C 1
ATOM 726 O O . VAL A 1 95 ? -4.414 10.273 1.681 1.00 97.00 95 VAL A O 1
ATOM 729 N N . TYR A 1 96 ? -3.428 8.410 0.873 1.00 96.06 96 TYR A N 1
ATOM 730 C CA . TYR A 1 96 ? -4.045 8.409 -0.441 1.00 96.06 96 TYR A CA 1
ATOM 731 C C . TYR A 1 96 ? -5.161 7.382 -0.445 1.00 96.06 96 TYR A C 1
ATOM 733 O O . TYR A 1 96 ? -5.070 6.347 0.208 1.00 96.06 96 TYR A O 1
ATOM 741 N N . ALA A 1 97 ? -6.224 7.699 -1.171 1.00 95.44 97 ALA A N 1
ATOM 742 C CA . ALA A 1 97 ? -7.424 6.894 -1.256 1.00 95.44 97 ALA A CA 1
ATOM 743 C C . ALA A 1 97 ? -7.892 6.807 -2.706 1.00 95.44 97 ALA A C 1
ATOM 745 O O . ALA A 1 97 ? -8.095 7.832 -3.367 1.00 95.44 97 ALA A O 1
ATOM 746 N N . VAL A 1 98 ? -8.110 5.581 -3.172 1.00 95.56 98 VAL A N 1
ATOM 747 C CA . VAL A 1 98 ? -8.712 5.259 -4.465 1.00 95.56 98 VAL A CA 1
ATOM 748 C C . VAL A 1 98 ? -10.195 5.000 -4.249 1.00 95.56 98 VAL A C 1
ATOM 750 O O . VAL A 1 98 ? -10.589 4.212 -3.390 1.00 95.56 98 VAL A O 1
ATOM 753 N N . SER A 1 99 ? -11.043 5.657 -5.030 1.00 93.69 99 SER A N 1
ATOM 754 C CA . SER A 1 99 ? -12.478 5.361 -5.060 1.00 93.69 99 SER A CA 1
ATOM 755 C C . SER A 1 99 ? -12.813 4.189 -5.982 1.00 93.69 99 SER A C 1
ATOM 757 O O . SER A 1 99 ? -12.060 3.875 -6.895 1.00 93.69 99 SER A O 1
ATOM 759 N N . GLY A 1 100 ? -14.006 3.607 -5.847 1.00 91.50 100 GLY A N 1
ATOM 760 C CA . GLY A 1 100 ? -14.503 2.569 -6.760 1.00 91.50 100 GLY A CA 1
ATOM 761 C C . GLY A 1 100 ? -14.660 3.016 -8.225 1.00 91.50 100 GLY A C 1
ATOM 762 O O . GLY A 1 100 ? -14.843 2.177 -9.099 1.00 91.50 100 GLY A O 1
ATOM 763 N N . HIS A 1 101 ? -14.574 4.321 -8.512 1.00 88.88 101 HIS A N 1
ATOM 764 C CA . HIS A 1 101 ? -14.516 4.873 -9.875 1.00 88.88 101 HIS A CA 1
ATOM 765 C C . HIS A 1 101 ? -13.081 5.187 -10.331 1.00 88.88 101 HIS A C 1
ATOM 767 O O . HIS A 1 101 ? -12.874 5.813 -11.366 1.00 88.88 101 HIS A O 1
ATOM 773 N N . GLY A 1 102 ? -12.093 4.808 -9.526 1.00 92.12 102 GLY A N 1
ATOM 774 C CA . GLY A 1 102 ? -10.670 4.997 -9.757 1.00 92.12 102 GLY A CA 1
ATOM 775 C C . GLY A 1 102 ? -10.136 6.398 -9.472 1.00 92.12 102 GLY A C 1
ATOM 776 O O . GLY A 1 102 ? -8.936 6.620 -9.590 1.00 92.12 102 GLY A O 1
ATOM 777 N N . LYS A 1 103 ? -10.977 7.356 -9.058 1.00 91.62 103 LYS A N 1
ATOM 778 C CA . LYS A 1 103 ? -10.497 8.677 -8.624 1.00 91.62 103 LYS A CA 1
ATOM 779 C C . LYS A 1 103 ? -9.587 8.515 -7.410 1.00 91.62 103 LYS A C 1
ATOM 781 O O . LYS A 1 103 ? -10.041 7.994 -6.391 1.00 91.62 103 LYS A O 1
ATOM 786 N N . VAL A 1 104 ? -8.367 9.026 -7.520 1.00 93.06 104 VAL A N 1
ATOM 787 C CA . VAL A 1 104 ? -7.411 9.118 -6.417 1.00 93.06 104 VAL A CA 1
ATOM 788 C C . VAL A 1 104 ? -7.541 10.482 -5.738 1.00 93.06 104 VAL A C 1
ATOM 790 O O . VAL A 1 104 ? -7.585 11.528 -6.392 1.00 93.06 104 VAL A O 1
ATOM 793 N N . THR A 1 105 ? -7.627 10.470 -4.414 1.00 93.25 105 THR A N 1
ATOM 794 C CA . THR A 1 105 ? -7.659 11.649 -3.535 1.00 93.25 105 THR A CA 1
ATOM 795 C C . THR A 1 105 ? -6.669 11.446 -2.402 1.00 93.25 105 THR A C 1
ATOM 797 O O . THR A 1 105 ? -6.196 10.331 -2.194 1.00 93.25 105 THR A O 1
ATOM 800 N N . HIS A 1 106 ? -6.362 12.500 -1.656 1.00 93.44 106 HIS A N 1
ATOM 801 C CA . HIS A 1 106 ? -5.504 12.369 -0.487 1.00 93.44 106 HIS A CA 1
ATOM 802 C C . HIS A 1 106 ? -5.869 13.340 0.631 1.00 93.44 106 HIS A C 1
ATOM 804 O O . HIS A 1 106 ? -6.573 14.343 0.430 1.00 93.44 106 HIS A O 1
ATOM 810 N N . ARG A 1 107 ? -5.385 13.008 1.826 1.00 95.25 107 ARG A N 1
ATOM 811 C CA . ARG A 1 107 ? -5.479 13.815 3.036 1.00 95.25 107 ARG A CA 1
ATOM 812 C C . ARG A 1 107 ? -4.158 13.806 3.758 1.00 95.25 107 ARG A C 1
ATOM 814 O O . ARG A 1 107 ? -3.555 12.753 3.927 1.00 95.25 107 ARG A O 1
ATOM 821 N N . TRP A 1 108 ? -3.751 14.970 4.239 1.00 94.88 108 TRP A N 1
ATOM 822 C CA . TRP A 1 108 ? -2.523 15.107 5.005 1.00 94.88 108 TRP A CA 1
ATOM 823 C C . TRP A 1 108 ? -2.733 16.003 6.217 1.00 94.88 108 TRP A C 1
ATOM 825 O O . TRP A 1 108 ? -3.617 16.862 6.230 1.00 94.88 108 TRP A O 1
ATOM 835 N N . ARG A 1 109 ? -1.932 15.790 7.259 1.00 95.38 109 ARG A N 1
ATOM 836 C CA . ARG A 1 109 ? -1.850 16.703 8.403 1.00 95.38 109 ARG A CA 1
ATOM 837 C C . ARG A 1 109 ? -0.475 16.647 9.045 1.00 95.38 109 ARG A C 1
ATOM 839 O O . ARG A 1 109 ? 0.239 15.645 8.937 1.00 95.38 109 ARG A O 1
ATOM 846 N N . VAL A 1 110 ? -0.146 17.706 9.775 1.00 94.88 110 VAL A N 1
ATOM 847 C CA . VAL A 1 110 ? 0.948 17.693 10.749 1.00 94.88 110 VAL A CA 1
ATOM 848 C C . VAL A 1 110 ? 0.406 17.590 12.175 1.00 94.88 110 VAL A C 1
ATOM 850 O O . VAL A 1 11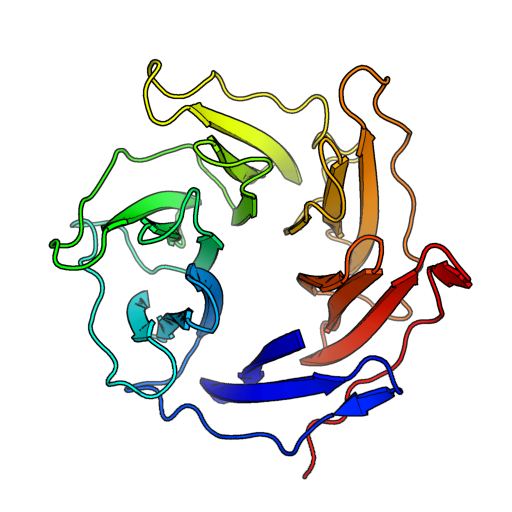0 ? -0.790 17.784 12.400 1.00 94.88 110 VAL A O 1
ATOM 853 N N . ASP A 1 111 ? 1.261 17.262 13.140 1.00 92.75 111 ASP A N 1
ATOM 854 C CA . ASP A 1 111 ? 0.877 17.231 14.555 1.00 92.75 111 ASP A CA 1
ATOM 855 C C . ASP A 1 111 ? 0.226 18.545 15.001 1.00 92.75 111 ASP A C 1
ATOM 857 O O . ASP A 1 111 ? 0.706 19.634 14.689 1.00 92.75 111 ASP A O 1
ATOM 861 N N . GLY A 1 112 ? -0.884 18.436 15.734 1.00 92.06 112 GLY A N 1
ATOM 862 C CA . GLY A 1 112 ? -1.636 19.589 16.235 1.00 92.06 112 GLY A CA 1
ATOM 863 C C . GLY A 1 112 ? -2.442 20.358 15.179 1.00 92.06 112 GLY A C 1
ATOM 864 O O . GLY A 1 112 ? -3.135 21.306 15.541 1.00 92.06 112 GLY A O 1
ATOM 865 N N . ALA A 1 113 ? -2.396 19.962 13.903 1.00 95.81 113 ALA A N 1
ATOM 866 C CA . ALA A 1 113 ? -3.145 20.603 12.826 1.00 95.81 113 ALA A CA 1
ATOM 867 C C . ALA A 1 113 ? -4.371 19.785 12.388 1.00 95.81 113 ALA A C 1
ATOM 869 O O . ALA A 1 113 ? -4.438 18.564 12.552 1.00 95.81 113 ALA A O 1
ATOM 870 N N . ALA A 1 114 ? -5.344 20.478 11.792 1.00 95.88 114 ALA A N 1
ATOM 871 C CA . ALA A 1 114 ? -6.484 19.848 11.138 1.00 95.88 114 ALA A CA 1
ATOM 872 C C . ALA A 1 114 ? -6.065 19.120 9.848 1.00 95.88 114 ALA A C 1
ATOM 874 O O . ALA A 1 114 ? -5.013 19.393 9.268 1.00 95.88 114 ALA A O 1
ATOM 875 N N . TRP A 1 115 ? -6.923 18.209 9.388 1.00 96.69 115 TRP A N 1
ATOM 876 C CA . TRP A 1 115 ? -6.769 17.553 8.094 1.00 96.69 115 TRP A CA 1
ATOM 877 C C . TRP A 1 115 ? -6.889 18.545 6.940 1.00 96.69 115 TRP A C 1
ATOM 879 O O . TRP A 1 115 ? -7.876 19.274 6.832 1.00 96.69 115 TRP A O 1
ATOM 889 N N . CYS A 1 116 ? -5.916 18.498 6.041 1.00 94.44 116 CYS A N 1
ATOM 890 C CA . CYS A 1 116 ? -5.916 19.220 4.784 1.00 94.44 116 CYS A CA 1
ATOM 891 C C . CYS A 1 116 ? -6.279 18.275 3.637 1.00 94.44 116 CYS A C 1
ATOM 893 O O . CYS A 1 116 ? -5.871 17.111 3.606 1.00 94.44 116 CYS A O 1
ATOM 895 N N . ALA A 1 117 ? -7.037 18.800 2.679 1.00 90.75 117 ALA A N 1
ATOM 896 C CA . ALA A 1 117 ? -7.235 18.175 1.381 1.00 90.75 117 ALA A CA 1
ATOM 897 C C . ALA A 1 117 ? -6.163 18.651 0.398 1.00 90.75 117 ALA A C 1
ATOM 899 O O . ALA A 1 117 ? -5.616 19.747 0.540 1.00 90.75 117 ALA A O 1
ATOM 900 N N . GLY A 1 118 ? -5.922 17.857 -0.635 1.00 80.44 118 GLY A N 1
ATOM 901 C CA . GLY A 1 118 ? -5.351 18.362 -1.877 1.00 80.44 118 GLY A CA 1
ATOM 902 C C . GLY A 1 118 ? -6.111 17.821 -3.083 1.00 80.44 118 GLY A C 1
ATOM 903 O O . GLY A 1 118 ? -7.210 17.282 -2.941 1.00 80.44 118 GLY A O 1
ATOM 904 N N . GLY A 1 119 ? -5.580 18.072 -4.278 1.00 75.75 119 GLY A N 1
ATOM 905 C CA . GLY A 1 119 ? -6.291 17.859 -5.539 1.00 75.75 119 GLY A CA 1
ATOM 906 C C . GLY A 1 119 ? -6.667 16.399 -5.816 1.00 75.75 119 GLY A C 1
ATOM 907 O O . GLY A 1 119 ? -6.126 15.468 -5.227 1.00 75.75 119 GLY A O 1
ATOM 908 N N . GLY A 1 120 ? -7.609 16.207 -6.743 1.00 73.00 120 GLY A N 1
ATOM 909 C CA . GLY A 1 120 ? -7.862 14.897 -7.342 1.00 73.00 120 GLY A CA 1
ATOM 910 C C . GLY A 1 120 ? -6.768 14.546 -8.352 1.00 73.00 120 GLY A C 1
ATOM 911 O O . GLY A 1 120 ? -6.298 15.420 -9.080 1.00 73.00 120 GLY A O 1
ATOM 912 N N . TRP A 1 121 ? -6.378 13.276 -8.387 1.00 78.19 121 TRP A N 1
ATOM 913 C CA . TRP A 1 121 ? -5.258 12.781 -9.185 1.00 78.19 121 TRP A CA 1
ATOM 914 C C . TRP A 1 121 ? -5.735 11.940 -10.380 1.00 78.19 121 TRP A C 1
ATOM 916 O O . TRP A 1 121 ? -6.878 12.045 -10.824 1.00 78.19 121 TRP A O 1
ATOM 926 N N . THR A 1 122 ? -4.824 11.127 -10.917 1.00 85.19 122 THR A N 1
ATOM 927 C CA . THR A 1 122 ? -5.069 10.155 -11.987 1.00 85.19 122 THR A CA 1
ATOM 928 C C . THR A 1 122 ? -6.200 9.168 -11.655 1.00 85.19 122 THR A C 1
ATOM 930 O O . THR A 1 122 ? -6.707 9.113 -10.532 1.00 85.19 122 THR A O 1
ATOM 933 N N . THR A 1 123 ? -6.589 8.367 -12.646 1.00 93.12 123 THR A N 1
ATOM 934 C CA . THR A 1 123 ? -7.443 7.195 -12.433 1.00 93.12 123 THR A CA 1
ATOM 935 C C . THR A 1 123 ? -6.575 5.971 -12.154 1.00 93.12 123 THR A C 1
ATOM 937 O O . THR A 1 123 ? -5.733 5.611 -12.977 1.00 93.12 123 THR A O 1
ATOM 940 N N . ALA A 1 124 ? -6.786 5.328 -11.011 1.00 96.06 124 ALA A N 1
ATOM 941 C CA . ALA A 1 124 ? -6.039 4.156 -10.566 1.00 96.06 124 ALA A CA 1
ATOM 942 C C . ALA A 1 124 ? -6.983 3.098 -9.984 1.00 96.06 124 ALA A C 1
ATOM 944 O O . ALA A 1 124 ? -8.120 3.404 -9.638 1.00 96.06 124 ALA A O 1
ATOM 945 N N . ARG A 1 125 ? -6.518 1.856 -9.877 1.00 96.94 125 ARG A N 1
ATOM 946 C CA . ARG A 1 125 ? -7.183 0.803 -9.089 1.00 96.94 125 ARG A CA 1
ATOM 947 C C . ARG A 1 125 ? -6.594 0.673 -7.687 1.00 96.94 125 ARG A C 1
ATOM 949 O O . ARG A 1 125 ? -7.307 0.261 -6.784 1.00 96.94 125 ARG A O 1
ATOM 956 N N . ASP A 1 126 ? -5.327 1.044 -7.541 1.00 98.00 126 ASP A N 1
ATOM 957 C CA . ASP A 1 126 ? -4.552 0.915 -6.316 1.00 98.00 126 ASP A CA 1
ATOM 958 C C . ASP A 1 126 ? -3.449 1.987 -6.266 1.00 98.00 126 ASP A C 1
ATOM 960 O O . ASP A 1 126 ? -3.103 2.578 -7.301 1.00 98.00 126 ASP A O 1
ATOM 964 N N . VAL A 1 127 ? -2.935 2.271 -5.071 1.00 97.44 127 VAL A N 1
ATOM 965 C CA . VAL A 1 127 ? -1.879 3.255 -4.817 1.00 97.44 127 VAL A CA 1
ATOM 966 C C . VAL A 1 127 ? -0.904 2.760 -3.756 1.00 97.44 127 VAL A C 1
ATOM 968 O O . VAL A 1 127 ? -1.320 2.188 -2.762 1.00 97.44 127 VAL A O 1
ATOM 971 N N . ALA A 1 128 ? 0.373 3.105 -3.908 1.00 98.00 128 ALA A N 1
ATOM 972 C CA . ALA A 1 128 ? 1.400 2.916 -2.889 1.00 98.00 128 ALA A CA 1
ATOM 973 C C . ALA A 1 128 ? 2.150 4.225 -2.626 1.00 98.00 128 ALA A C 1
ATOM 975 O O . ALA A 1 128 ? 2.292 5.056 -3.529 1.00 98.00 128 ALA A O 1
ATOM 976 N N . LEU A 1 129 ? 2.635 4.423 -1.400 1.00 96.75 129 LEU A N 1
ATOM 977 C CA . LEU A 1 129 ? 3.353 5.633 -1.002 1.00 96.75 129 LEU A CA 1
ATOM 978 C C . LEU A 1 129 ? 4.730 5.322 -0.430 1.00 96.75 129 LEU A C 1
ATOM 980 O O . LEU A 1 129 ? 4.867 4.529 0.498 1.00 96.75 129 LEU A O 1
ATOM 984 N N . SER A 1 130 ? 5.732 6.069 -0.881 1.00 94.94 130 SER A N 1
ATOM 985 C CA . SER A 1 130 ? 7.091 6.038 -0.337 1.00 94.94 130 SER A CA 1
ATOM 986 C C . SER A 1 130 ? 7.566 7.432 0.059 1.00 94.94 130 SER A C 1
ATOM 988 O O . SER A 1 130 ? 7.251 8.421 -0.597 1.00 94.94 130 SER A O 1
ATOM 990 N N . ALA A 1 131 ? 8.402 7.506 1.092 1.00 92.50 131 ALA A N 1
ATOM 991 C CA . ALA A 1 131 ? 9.175 8.696 1.431 1.00 92.50 131 ALA A CA 1
ATOM 992 C C . ALA A 1 131 ? 10.673 8.369 1.286 1.00 92.50 131 ALA A C 1
ATOM 994 O O . ALA A 1 131 ? 11.288 7.917 2.251 1.00 92.50 131 ALA A O 1
ATOM 995 N N . PRO A 1 132 ? 11.261 8.503 0.079 1.00 89.25 132 PRO A N 1
ATOM 996 C CA . PRO A 1 132 ? 12.633 8.050 -0.189 1.00 89.25 132 PRO A CA 1
ATOM 997 C C . PRO A 1 132 ? 13.706 8.850 0.557 1.00 89.25 132 PRO A C 1
ATOM 999 O O . PRO A 1 132 ? 14.843 8.404 0.673 1.00 89.25 132 PRO A O 1
ATOM 1002 N N . ARG A 1 133 ? 13.357 10.043 1.046 1.00 87.81 133 ARG A N 1
ATOM 1003 C CA . ARG A 1 133 ? 14.167 10.862 1.949 1.00 87.81 133 ARG A CA 1
ATOM 1004 C C . ARG A 1 133 ? 13.290 11.907 2.626 1.00 87.81 133 ARG A C 1
ATOM 1006 O O . ARG A 1 133 ? 12.221 12.246 2.110 1.00 87.81 133 ARG A O 1
ATOM 1013 N N . ASP A 1 134 ? 13.785 12.459 3.728 1.00 87.44 134 ASP A N 1
ATOM 1014 C CA . ASP A 1 134 ? 13.117 13.538 4.452 1.00 87.44 134 ASP A CA 1
ATOM 1015 C C . ASP A 1 134 ? 12.708 14.684 3.516 1.00 87.44 134 ASP A C 1
ATOM 1017 O O . ASP A 1 134 ? 13.492 15.196 2.712 1.00 87.44 134 ASP A O 1
ATOM 1021 N N . GLY A 1 135 ? 11.449 15.093 3.641 1.00 90.12 135 GLY A N 1
ATOM 1022 C CA . GLY A 1 135 ? 10.847 16.158 2.854 1.00 90.12 135 GLY A CA 1
ATOM 1023 C C . GLY A 1 135 ? 10.389 15.746 1.456 1.00 90.12 135 GLY A C 1
ATOM 1024 O O . GLY A 1 135 ? 9.949 16.625 0.721 1.00 90.12 135 GLY A O 1
ATOM 1025 N N . ILE A 1 136 ? 10.434 14.465 1.079 1.00 92.06 136 ILE A N 1
ATOM 1026 C CA . ILE A 1 136 ? 9.887 13.976 -0.195 1.00 92.06 136 ILE A CA 1
ATOM 1027 C C . ILE A 1 136 ? 8.774 12.959 0.069 1.00 92.06 136 ILE A C 1
ATOM 1029 O O . ILE A 1 136 ? 8.968 12.001 0.811 1.00 92.06 136 ILE A O 1
ATOM 1033 N N . MET A 1 137 ? 7.622 13.151 -0.574 1.00 93.94 137 MET A N 1
ATOM 1034 C CA . MET A 1 137 ? 6.594 12.114 -0.720 1.00 93.94 137 MET A CA 1
ATOM 1035 C C . MET A 1 137 ? 6.548 11.671 -2.173 1.00 93.94 137 MET A C 1
ATOM 1037 O O . MET A 1 137 ? 6.610 12.505 -3.073 1.00 93.94 137 MET A O 1
ATOM 1041 N N . GLU A 1 138 ? 6.385 10.382 -2.407 1.00 94.62 138 GLU A N 1
ATOM 1042 C CA . GLU A 1 138 ? 6.187 9.823 -3.732 1.00 94.62 138 GLU A CA 1
ATOM 1043 C C . GLU A 1 138 ? 4.958 8.923 -3.747 1.00 94.62 138 GLU A C 1
ATOM 1045 O O . GLU A 1 138 ? 4.767 8.086 -2.865 1.00 94.62 138 GLU A O 1
ATOM 1050 N N . CYS A 1 139 ? 4.114 9.135 -4.754 1.00 95.62 139 CYS A N 1
ATOM 1051 C CA . CYS A 1 139 ? 2.903 8.372 -4.987 1.00 95.62 139 CYS A CA 1
ATOM 1052 C C . CYS A 1 139 ? 3.086 7.497 -6.219 1.00 95.62 139 CYS A C 1
ATOM 1054 O O . CYS A 1 139 ? 3.408 8.001 -7.295 1.00 95.62 139 CYS A O 1
ATOM 1056 N N . TRP A 1 140 ? 2.814 6.209 -6.046 1.00 97.25 140 TRP A N 1
ATOM 1057 C CA . TRP A 1 140 ? 2.764 5.190 -7.079 1.00 97.25 140 TRP A CA 1
ATOM 1058 C C . TRP A 1 140 ? 1.302 4.827 -7.315 1.00 97.25 140 TRP A C 1
ATOM 1060 O O . TRP A 1 140 ? 0.574 4.550 -6.368 1.00 97.25 140 TRP A O 1
ATOM 1070 N N . ALA A 1 141 ? 0.854 4.843 -8.562 1.00 97.50 141 ALA A N 1
ATOM 1071 C CA . ALA A 1 141 ? -0.513 4.543 -8.951 1.00 97.50 141 ALA A CA 1
ATOM 1072 C C . ALA A 1 141 ? -0.529 3.348 -9.899 1.00 97.50 141 ALA A C 1
ATOM 1074 O O . ALA A 1 141 ? 0.077 3.389 -10.975 1.00 97.50 141 ALA A O 1
ATOM 1075 N N . VAL A 1 142 ? -1.276 2.311 -9.528 1.00 98.31 142 VAL A N 1
ATOM 1076 C CA . VAL A 1 142 ? -1.582 1.193 -10.418 1.00 98.31 142 VAL A CA 1
ATOM 1077 C C . VAL A 1 142 ? -2.737 1.620 -11.315 1.00 98.31 142 VAL A C 1
ATOM 1079 O O . VAL A 1 142 ? -3.876 1.777 -10.872 1.00 98.31 142 VAL A O 1
ATOM 1082 N N . GLY A 1 143 ? -2.451 1.854 -12.591 1.00 96.75 143 GLY A N 1
ATOM 1083 C CA . GLY A 1 143 ? -3.442 2.288 -13.566 1.00 96.75 143 GLY A CA 1
ATOM 1084 C C . GLY A 1 143 ? -4.503 1.224 -13.857 1.00 96.75 143 GLY A C 1
ATOM 1085 O O . GLY A 1 143 ? -4.329 0.023 -13.630 1.00 96.75 143 GLY A O 1
ATOM 1086 N N . LEU A 1 144 ? -5.629 1.648 -14.436 1.00 95.06 144 LEU A N 1
ATOM 1087 C CA . LEU A 1 144 ? -6.622 0.701 -14.961 1.00 95.06 144 LEU A CA 1
ATOM 1088 C C . LEU A 1 144 ? -6.081 -0.114 -16.146 1.00 95.06 144 LEU A C 1
ATOM 1090 O O . LEU A 1 144 ? -6.601 -1.191 -16.417 1.00 95.06 144 LEU A O 1
ATOM 1094 N N . ASP A 1 145 ? -5.013 0.354 -16.786 1.00 95.50 145 ASP A N 1
ATOM 1095 C CA . ASP A 1 145 ? -4.264 -0.331 -17.840 1.00 95.50 145 ASP A CA 1
ATOM 1096 C C . ASP A 1 145 ? -3.177 -1.289 -17.318 1.00 95.50 145 ASP A C 1
ATOM 1098 O O . ASP A 1 145 ? -2.410 -1.823 -18.113 1.00 95.50 145 ASP A O 1
ATOM 1102 N N . GLY A 1 146 ? -3.085 -1.481 -15.996 1.00 96.69 146 GLY A N 1
ATOM 1103 C CA . GLY A 1 146 ? -2.130 -2.390 -15.357 1.00 96.69 146 GLY A CA 1
ATOM 1104 C C . GLY A 1 146 ? -0.669 -1.931 -15.415 1.00 96.69 146 GLY A C 1
ATOM 1105 O O . GLY A 1 146 ? 0.238 -2.728 -15.176 1.00 96.69 146 GLY A O 1
ATOM 1106 N N . GLN A 1 147 ? -0.424 -0.654 -15.718 1.00 97.25 147 GLN A N 1
ATOM 1107 C CA . GLN A 1 147 ? 0.892 -0.026 -15.597 1.00 97.25 147 GLN A CA 1
ATOM 1108 C C . GLN A 1 147 ? 1.017 0.715 -14.266 1.00 97.25 147 GLN A C 1
ATOM 1110 O O . GLN A 1 147 ? 0.048 1.332 -13.815 1.00 97.25 147 GLN A O 1
ATOM 1115 N N . VAL A 1 148 ? 2.209 0.706 -13.663 1.00 97.81 148 VAL A N 1
ATOM 1116 C CA . VAL A 1 148 ? 2.489 1.502 -12.462 1.00 97.81 148 VAL A CA 1
ATOM 1117 C C . VAL A 1 148 ? 3.182 2.797 -12.867 1.00 97.81 148 VAL A C 1
ATOM 1119 O O . VAL A 1 148 ? 4.183 2.784 -13.582 1.00 97.81 148 VAL A O 1
ATOM 1122 N N . ARG A 1 149 ? 2.626 3.920 -12.417 1.00 96.94 149 ARG A N 1
ATOM 1123 C CA . ARG A 1 149 ? 3.163 5.270 -12.631 1.00 96.94 149 ARG A CA 1
ATOM 1124 C C . ARG A 1 149 ? 3.504 5.908 -11.304 1.00 96.94 149 ARG A C 1
ATOM 1126 O O . ARG A 1 149 ? 2.787 5.675 -10.339 1.00 96.94 149 ARG A O 1
ATOM 1133 N N . ASN A 1 150 ? 4.513 6.760 -11.267 1.00 95.69 150 ASN A N 1
ATOM 1134 C CA . ASN A 1 150 ? 4.875 7.522 -10.085 1.00 95.69 150 ASN A CA 1
ATOM 1135 C C . ASN A 1 150 ? 4.951 9.019 -10.347 1.00 95.69 150 ASN A C 1
ATOM 1137 O O . ASN A 1 150 ? 5.120 9.478 -11.476 1.00 95.69 150 ASN A O 1
ATOM 1141 N N . ARG A 1 151 ? 4.814 9.780 -9.266 1.00 94.44 151 ARG A N 1
ATOM 1142 C CA . ARG A 1 151 ? 5.187 11.191 -9.191 1.00 94.44 151 ARG A CA 1
ATOM 1143 C C . ARG A 1 151 ? 5.542 11.545 -7.758 1.00 94.44 151 ARG A C 1
ATOM 1145 O O . ARG A 1 151 ? 5.032 10.934 -6.819 1.00 94.44 151 ARG A O 1
ATOM 1152 N N . TRP A 1 152 ? 6.343 12.583 -7.587 1.00 93.56 152 TRP A N 1
ATOM 1153 C CA . TRP A 1 152 ? 6.859 12.976 -6.282 1.00 93.56 152 TRP A CA 1
ATOM 1154 C C . TRP A 1 152 ? 6.596 14.448 -5.975 1.00 93.56 152 TRP A C 1
ATOM 1156 O O . TRP A 1 152 ? 6.379 15.277 -6.864 1.00 93.56 152 TRP A O 1
ATOM 1166 N N . TYR A 1 153 ? 6.598 14.761 -4.683 1.00 92.69 153 TYR A N 1
ATOM 1167 C CA . TYR A 1 153 ? 6.409 16.093 -4.138 1.00 92.69 153 TYR A CA 1
ATOM 1168 C C . TYR A 1 153 ? 7.566 16.473 -3.217 1.00 92.69 153 TYR A C 1
ATOM 1170 O O . TYR A 1 153 ? 7.745 15.837 -2.171 1.00 92.69 153 TYR A O 1
ATOM 1178 N N . PRO A 1 154 ? 8.329 17.526 -3.557 1.00 91.62 154 PRO A N 1
ATOM 1179 C CA . PRO A 1 154 ? 9.302 18.107 -2.653 1.00 91.62 154 PRO A CA 1
ATOM 1180 C C . PRO A 1 154 ? 8.643 19.109 -1.710 1.00 91.62 154 PRO A C 1
ATOM 1182 O O . PRO A 1 154 ? 8.290 20.228 -2.096 1.00 91.62 154 PRO A O 1
ATOM 1185 N N . TYR A 1 155 ? 8.538 18.753 -0.434 1.00 83.94 155 TYR A N 1
ATOM 1186 C CA . TYR A 1 155 ? 8.132 19.698 0.596 1.00 83.94 155 T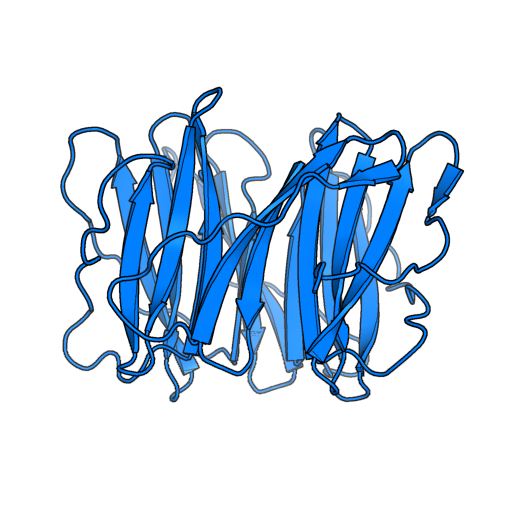YR A CA 1
ATOM 1187 C C . TYR A 1 155 ? 9.199 20.786 0.762 1.00 83.94 155 TYR A C 1
ATOM 1189 O O . TYR A 1 155 ? 10.196 20.585 1.446 1.00 83.94 155 TYR A O 1
ATOM 1197 N N . GLY A 1 156 ? 8.945 21.964 0.186 1.00 74.25 156 GLY A N 1
ATOM 1198 C CA . GLY A 1 156 ? 9.761 23.168 0.379 1.00 74.25 156 GLY A CA 1
ATOM 1199 C C . GLY A 1 156 ? 10.288 23.816 -0.902 1.00 74.25 156 GLY A C 1
ATOM 1200 O O . GLY A 1 156 ? 10.730 24.957 -0.832 1.00 74.25 156 GLY A O 1
ATOM 1201 N N . GLU A 1 157 ? 10.203 23.147 -2.057 1.00 72.19 157 GLU A N 1
ATOM 1202 C CA . GLU A 1 157 ? 10.876 23.612 -3.286 1.00 72.19 157 GLU A CA 1
ATOM 1203 C C . GLU A 1 157 ? 9.993 23.646 -4.548 1.00 72.19 157 GLU A C 1
ATOM 1205 O O . GLU A 1 157 ? 10.487 23.967 -5.626 1.00 72.19 157 GLU A O 1
ATOM 1210 N N . GLY A 1 158 ? 8.685 23.374 -4.467 1.00 73.62 158 GLY A N 1
ATOM 1211 C CA . GLY A 1 158 ? 7.825 23.479 -5.649 1.00 73.62 158 GLY A CA 1
ATOM 1212 C C . GLY A 1 158 ? 6.486 22.759 -5.558 1.00 73.62 158 GLY A C 1
ATOM 1213 O O . GLY A 1 158 ? 5.936 22.559 -4.477 1.00 73.62 158 GLY A O 1
ATOM 1214 N N . GLY A 1 159 ? 5.951 22.424 -6.735 1.00 86.62 159 GLY A N 1
ATOM 1215 C CA . GLY A 1 159 ? 4.768 21.588 -6.914 1.00 86.62 159 GLY A CA 1
ATOM 1216 C C . GLY A 1 159 ? 5.132 20.125 -7.168 1.00 86.62 159 GLY A C 1
ATOM 1217 O O . GLY A 1 159 ? 6.296 19.736 -7.147 1.00 86.62 159 GLY A O 1
ATOM 1218 N N . TRP A 1 160 ? 4.119 19.313 -7.445 1.00 90.62 160 TRP A N 1
ATOM 1219 C CA . TRP A 1 160 ? 4.306 17.916 -7.822 1.00 90.62 160 TRP A CA 1
ATOM 1220 C C . TRP A 1 160 ? 5.017 17.773 -9.169 1.00 90.62 160 TRP A C 1
ATOM 1222 O O . TRP A 1 160 ? 4.682 18.500 -10.106 1.00 90.62 160 TRP A O 1
ATOM 1232 N N . SER A 1 161 ? 5.902 16.780 -9.296 1.00 93.00 161 SER A N 1
ATOM 1233 C CA . SER A 1 161 ? 6.476 16.380 -10.587 1.00 93.00 161 SER A CA 1
ATOM 1234 C C . SER A 1 161 ? 5.390 15.922 -11.558 1.00 93.00 161 SER A C 1
ATOM 1236 O O . SER A 1 161 ? 4.297 15.549 -11.124 1.00 93.00 161 SER A O 1
ATOM 1238 N N . ASP A 1 162 ? 5.687 15.872 -12.854 1.00 93.44 162 ASP A N 1
ATOM 1239 C CA . ASP A 1 162 ? 4.846 15.134 -13.797 1.00 93.44 162 ASP A CA 1
ATOM 1240 C C . ASP A 1 162 ? 4.790 13.642 -13.433 1.00 93.44 162 ASP A C 1
ATOM 1242 O O . ASP A 1 162 ? 5.626 13.135 -12.676 1.00 93.44 162 ASP A O 1
ATOM 1246 N N . TRP A 1 163 ? 3.764 12.958 -13.942 1.00 94.81 163 TRP A N 1
ATOM 1247 C CA . TRP A 1 163 ? 3.687 11.502 -13.868 1.00 94.81 163 TRP A CA 1
ATOM 1248 C C . TRP A 1 163 ? 4.715 10.873 -14.804 1.00 94.81 163 TRP A C 1
ATOM 1250 O O . TRP A 1 163 ? 4.827 11.279 -15.960 1.00 94.81 163 TRP A O 1
ATOM 1260 N N . ASP A 1 164 ? 5.377 9.832 -14.321 1.00 94.81 164 ASP A N 1
ATOM 1261 C CA . ASP A 1 164 ? 6.291 8.994 -15.085 1.00 94.81 164 ASP A CA 1
ATOM 1262 C C . ASP A 1 164 ? 5.966 7.509 -14.850 1.00 94.81 164 ASP A C 1
ATOM 1264 O O . ASP A 1 164 ? 5.253 7.161 -13.913 1.00 94.81 164 ASP A O 1
ATOM 1268 N N . ASP A 1 165 ? 6.445 6.623 -15.715 1.00 94.00 165 ASP A N 1
ATOM 1269 C CA . ASP A 1 165 ? 6.386 5.175 -15.540 1.00 94.00 165 ASP A CA 1
ATOM 1270 C C . ASP A 1 165 ? 7.724 4.468 -15.771 1.00 94.00 165 ASP A C 1
ATOM 1272 O O . ASP A 1 165 ? 7.746 3.243 -15.714 1.00 94.00 165 ASP A O 1
ATOM 1276 N N . VAL A 1 166 ? 8.853 5.156 -15.996 1.00 92.44 166 VAL A N 1
ATOM 1277 C CA . VAL A 1 166 ? 10.107 4.457 -16.359 1.00 92.44 166 VAL A CA 1
ATOM 1278 C C . VAL A 1 166 ? 10.480 3.342 -15.364 1.00 92.44 166 VAL A C 1
ATOM 1280 O O . VAL A 1 166 ? 10.868 2.240 -15.781 1.00 92.44 166 VAL A O 1
ATOM 1283 N N . PHE A 1 167 ? 10.312 3.575 -14.059 1.00 93.06 167 PHE A N 1
ATOM 1284 C CA . PHE A 1 167 ? 10.543 2.542 -13.046 1.00 93.06 167 PHE A CA 1
ATOM 1285 C C . PHE A 1 167 ? 9.390 1.533 -12.948 1.00 93.06 167 PHE A C 1
ATOM 1287 O O . PHE A 1 167 ? 9.628 0.323 -12.950 1.00 93.06 167 PHE A O 1
ATOM 1294 N N . GLY A 1 168 ? 8.148 2.021 -12.906 1.00 94.25 168 GLY A N 1
ATOM 1295 C CA . GLY A 1 168 ? 6.947 1.219 -12.658 1.00 94.25 168 GLY A CA 1
ATOM 1296 C C . GLY A 1 168 ? 6.347 0.510 -13.879 1.00 94.25 168 GLY A C 1
ATOM 1297 O O . GLY A 1 168 ? 5.423 -0.286 -13.727 1.00 94.25 168 GLY A O 1
ATOM 1298 N N . ARG A 1 169 ? 6.847 0.749 -15.094 1.00 95.88 169 ARG A N 1
ATOM 1299 C CA . ARG A 1 169 ? 6.300 0.156 -16.319 1.00 95.88 169 ARG A CA 1
ATOM 1300 C C . ARG A 1 169 ? 6.561 -1.347 -16.350 1.00 95.88 169 ARG A C 1
ATOM 1302 O O . ARG A 1 169 ? 7.711 -1.792 -16.413 1.00 95.88 169 ARG A O 1
ATOM 1309 N N . LEU A 1 170 ? 5.488 -2.134 -16.366 1.00 96.31 170 LEU A N 1
ATOM 1310 C CA . LEU A 1 170 ? 5.549 -3.577 -16.565 1.00 96.31 170 LEU A CA 1
ATOM 1311 C C . LEU A 1 170 ? 5.576 -3.897 -18.068 1.00 96.31 170 LEU A C 1
ATOM 1313 O O . LEU A 1 170 ? 4.771 -3.340 -18.821 1.00 96.31 170 LEU A O 1
ATOM 1317 N N . PRO A 1 171 ? 6.420 -4.849 -18.514 1.00 94.38 171 PRO A N 1
ATOM 1318 C CA . PRO A 1 171 ? 6.439 -5.298 -19.908 1.00 94.38 171 PRO A CA 1
ATOM 1319 C C . PRO A 1 171 ? 5.087 -5.816 -20.418 1.00 94.38 171 PRO A C 1
ATOM 1321 O O . PRO A 1 171 ? 4.784 -5.678 -21.598 1.00 94.38 171 PRO A O 1
ATOM 1324 N N . ASP A 1 172 ? 4.283 -6.403 -19.529 1.00 95.88 172 ASP A N 1
ATOM 1325 C CA . ASP A 1 172 ? 2.988 -7.021 -19.834 1.00 95.88 172 ASP A CA 1
ATOM 1326 C C . ASP A 1 172 ? 1.778 -6.176 -19.393 1.00 95.88 172 ASP A C 1
ATOM 1328 O O . ASP A 1 172 ? 0.648 -6.551 -19.693 1.00 95.88 172 ASP A O 1
ATOM 1332 N N . GLY A 1 173 ? 1.993 -5.044 -18.706 1.00 97.00 173 GLY A N 1
ATOM 1333 C CA . GLY A 1 173 ? 0.913 -4.174 -18.220 1.00 97.00 173 GLY A CA 1
ATOM 1334 C C . GLY A 1 173 ? -0.115 -4.905 -17.356 1.00 97.00 173 GLY A C 1
ATOM 1335 O O . GLY A 1 173 ? -1.316 -4.740 -17.548 1.00 97.00 173 GLY A O 1
ATOM 1336 N N . SER A 1 174 ? 0.344 -5.764 -16.446 1.00 97.94 174 SER A N 1
ATOM 1337 C CA . SER A 1 174 ? -0.526 -6.684 -15.706 1.00 97.94 174 SER A CA 1
ATOM 1338 C C . SER A 1 174 ? -0.705 -6.358 -14.220 1.00 97.94 174 SER A C 1
ATOM 1340 O O . SER A 1 174 ? -1.295 -7.164 -13.506 1.00 97.94 174 SER A O 1
ATOM 1342 N N . ALA A 1 175 ? -0.223 -5.212 -13.730 1.00 98.38 175 ALA A N 1
ATOM 1343 C CA . ALA A 1 175 ? -0.284 -4.866 -12.310 1.00 98.38 175 ALA A CA 1
ATOM 1344 C C . ALA A 1 175 ? -1.733 -4.748 -11.800 1.00 98.38 175 ALA A C 1
ATOM 1346 O O . ALA A 1 175 ? -2.587 -4.123 -12.438 1.00 98.38 175 ALA A O 1
ATOM 1347 N N . VAL A 1 176 ? -2.005 -5.331 -10.630 1.00 98.19 176 VAL A N 1
ATOM 1348 C CA . VAL A 1 176 ? -3.302 -5.229 -9.939 1.00 98.19 176 VAL A CA 1
ATOM 1349 C C . VAL A 1 176 ? -3.205 -4.568 -8.571 1.00 98.19 176 VAL A C 1
ATOM 1351 O O . VAL A 1 176 ? -4.139 -3.855 -8.218 1.00 98.19 176 VAL A O 1
ATOM 1354 N N . ALA A 1 177 ? -2.084 -4.755 -7.877 1.00 98.44 177 ALA A N 1
ATOM 1355 C CA . ALA A 1 177 ? -1.760 -4.125 -6.602 1.00 98.44 177 ALA A CA 1
ATOM 1356 C C . ALA A 1 177 ? -0.249 -3.877 -6.517 1.00 98.44 177 ALA A C 1
ATOM 1358 O O . ALA A 1 177 ? 0.523 -4.562 -7.206 1.00 98.44 177 ALA A O 1
ATOM 1359 N N . ALA A 1 178 ? 0.176 -2.913 -5.706 1.00 98.50 178 ALA A N 1
ATOM 1360 C CA . ALA A 1 178 ? 1.590 -2.616 -5.521 1.00 98.50 178 ALA A CA 1
ATOM 1361 C C . ALA A 1 178 ? 1.911 -2.093 -4.120 1.00 98.50 178 ALA A C 1
ATOM 1363 O O . ALA A 1 178 ? 1.084 -1.445 -3.494 1.00 98.50 178 ALA A O 1
ATOM 1364 N N . ASP A 1 179 ? 3.157 -2.287 -3.689 1.00 98.50 179 ASP A N 1
ATOM 1365 C CA . ASP A 1 179 ? 3.721 -1.569 -2.546 1.00 98.50 179 ASP A CA 1
ATOM 1366 C C . ASP A 1 179 ? 5.200 -1.236 -2.774 1.00 98.50 179 ASP A C 1
ATOM 1368 O O . ASP A 1 179 ? 5.858 -1.838 -3.625 1.00 98.50 179 ASP A O 1
ATOM 1372 N N . VAL A 1 180 ? 5.732 -0.258 -2.045 1.00 97.56 180 VAL A N 1
ATOM 1373 C CA . VAL A 1 180 ? 7.082 0.277 -2.249 1.00 97.56 180 VAL A CA 1
ATOM 1374 C C . VAL A 1 180 ? 7.802 0.537 -0.928 1.00 97.56 180 VAL A C 1
ATOM 1376 O O . VAL A 1 180 ? 7.232 1.055 0.029 1.00 97.56 180 VAL A O 1
ATOM 1379 N N . VAL A 1 181 ? 9.100 0.237 -0.882 1.00 95.94 181 VAL A N 1
ATOM 1380 C CA . VAL A 1 181 ? 9.949 0.489 0.293 1.00 95.94 181 VAL A CA 1
ATOM 1381 C C . VAL A 1 181 ? 11.258 1.173 -0.069 1.00 95.94 181 VAL A C 1
ATOM 1383 O O . VAL A 1 181 ? 11.754 1.061 -1.188 1.00 95.94 181 VAL A O 1
ATOM 1386 N N . ASN A 1 182 ? 11.862 1.825 0.927 1.00 93.06 182 ASN A N 1
ATOM 1387 C CA . ASN A 1 182 ? 13.213 2.375 0.853 1.00 93.06 182 ASN A CA 1
ATOM 1388 C C . ASN A 1 182 ? 14.053 1.749 1.975 1.00 93.06 182 ASN A C 1
ATOM 1390 O O . ASN A 1 182 ? 13.998 2.196 3.118 1.00 93.06 182 ASN A O 1
ATOM 1394 N N . ALA A 1 183 ? 14.772 0.664 1.679 1.00 92.19 183 ALA A N 1
ATOM 1395 C CA . ALA A 1 183 ? 15.554 -0.068 2.681 1.00 92.19 183 ALA A CA 1
ATOM 1396 C C . ALA A 1 183 ? 16.950 0.518 2.957 1.00 92.19 183 ALA A C 1
ATOM 1398 O O . ALA A 1 183 ? 17.573 0.163 3.961 1.00 92.19 183 ALA A O 1
ATOM 1399 N N . TRP A 1 184 ? 17.413 1.434 2.101 1.00 92.19 184 TRP A N 1
ATOM 1400 C CA . TRP A 1 184 ? 18.662 2.180 2.247 1.00 92.19 184 TRP A CA 1
ATOM 1401 C C . TRP A 1 184 ? 18.504 3.601 1.702 1.00 92.19 184 TRP A C 1
ATOM 1403 O O . TRP A 1 184 ? 17.589 3.887 0.923 1.00 92.19 184 TRP A O 1
ATOM 1413 N N . ASP A 1 185 ? 19.452 4.470 2.049 1.00 87.88 185 ASP A N 1
ATOM 1414 C CA . ASP A 1 185 ? 19.554 5.801 1.461 1.00 87.88 185 ASP A CA 1
ATOM 1415 C C . ASP A 1 185 ? 19.742 5.707 -0.059 1.00 87.88 185 ASP A C 1
ATOM 1417 O O . ASP A 1 185 ? 20.685 5.088 -0.559 1.00 87.88 185 ASP A O 1
ATOM 1421 N N . GLY A 1 186 ? 18.830 6.337 -0.801 1.00 88.31 186 GLY A N 1
ATOM 1422 C CA . GLY A 1 186 ? 18.848 6.330 -2.263 1.00 88.31 186 GLY A CA 1
ATOM 1423 C C . GLY A 1 186 ? 18.396 5.013 -2.898 1.00 88.31 186 GLY A C 1
ATOM 1424 O O . GLY A 1 186 ? 18.525 4.881 -4.114 1.00 88.31 186 GLY A O 1
ATOM 1425 N N . HIS A 1 187 ? 17.866 4.067 -2.118 1.00 93.75 187 HIS A N 1
ATOM 1426 C CA . HIS A 1 187 ? 17.268 2.841 -2.629 1.00 93.75 187 HIS A CA 1
ATOM 1427 C C . HIS A 1 187 ? 15.744 2.911 -2.628 1.00 93.75 187 HIS A C 1
ATOM 1429 O O . HIS A 1 187 ? 15.140 3.316 -1.637 1.00 93.75 187 HIS A O 1
ATOM 1435 N N . GLN A 1 188 ? 15.132 2.395 -3.689 1.00 94.75 188 GLN A N 1
ATOM 1436 C CA . GLN A 1 188 ? 13.697 2.137 -3.755 1.00 94.75 188 GLN A CA 1
ATOM 1437 C C . GLN A 1 188 ? 13.458 0.738 -4.302 1.00 94.75 188 GLN A C 1
ATOM 1439 O O . GLN A 1 188 ? 14.130 0.328 -5.245 1.00 94.75 188 GLN A O 1
ATOM 1444 N N . GLU A 1 189 ? 12.473 0.028 -3.768 1.00 97.12 189 GLU A N 1
ATOM 1445 C CA . GLU A 1 189 ? 12.055 -1.262 -4.307 1.00 97.12 189 GLU A CA 1
ATOM 1446 C C . GLU A 1 189 ? 10.541 -1.359 -4.356 1.00 97.12 189 GLU A C 1
ATOM 1448 O O . GLU A 1 189 ? 9.856 -1.194 -3.348 1.00 97.12 189 GLU A O 1
ATOM 1453 N N . LEU A 1 190 ? 10.044 -1.580 -5.570 1.00 98.19 190 LEU A N 1
ATOM 1454 C CA . LEU A 1 190 ? 8.634 -1.684 -5.904 1.00 98.19 190 LEU A CA 1
ATOM 1455 C C . LEU A 1 190 ? 8.268 -3.158 -6.050 1.00 98.19 190 LEU A C 1
ATOM 1457 O O . LEU A 1 190 ? 8.884 -3.883 -6.834 1.00 98.19 190 LEU A O 1
ATOM 1461 N N . PHE A 1 191 ? 7.228 -3.568 -5.338 1.00 98.69 191 PHE A N 1
ATOM 1462 C CA . PHE A 1 191 ? 6.604 -4.881 -5.402 1.00 98.69 191 PHE A CA 1
ATOM 1463 C C . PHE A 1 191 ? 5.264 -4.758 -6.114 1.00 98.69 191 PHE A C 1
ATOM 1465 O O . PHE A 1 191 ? 4.496 -3.841 -5.845 1.00 98.69 191 PHE A O 1
ATOM 1472 N N . VAL A 1 192 ? 4.976 -5.680 -7.029 1.00 98.69 192 VAL A N 1
ATOM 1473 C CA . VAL A 1 192 ? 3.737 -5.680 -7.810 1.00 98.69 192 VAL A CA 1
ATOM 1474 C C . VAL A 1 192 ? 3.132 -7.070 -7.816 1.00 98.69 192 VAL A C 1
ATOM 1476 O O . VAL A 1 192 ? 3.792 -8.044 -8.193 1.00 98.69 192 VAL A O 1
ATOM 1479 N N . VAL A 1 193 ? 1.849 -7.141 -7.470 1.00 98.75 193 VAL A N 1
ATOM 1480 C CA . VAL A 1 193 ? 1.001 -8.294 -7.770 1.00 98.75 193 VAL A CA 1
ATOM 1481 C C . VAL A 1 193 ? 0.458 -8.125 -9.181 1.00 98.75 193 VAL A C 1
ATOM 1483 O O . VAL A 1 193 ? -0.055 -7.064 -9.547 1.00 98.75 193 VAL A O 1
ATOM 1486 N N . ARG A 1 194 ? 0.576 -9.170 -9.991 1.00 98.31 194 ARG A N 1
ATOM 1487 C CA . ARG A 1 194 ? 0.064 -9.214 -11.361 1.00 98.31 194 ARG A CA 1
ATOM 1488 C C . ARG A 1 194 ? -1.321 -9.852 -11.427 1.00 98.31 194 ARG A C 1
ATOM 1490 O O . ARG A 1 194 ? -1.747 -10.550 -10.514 1.00 98.31 194 ARG A O 1
ATOM 1497 N N . ALA A 1 195 ? -2.003 -9.682 -12.555 1.00 97.69 195 ALA A N 1
ATOM 1498 C CA . ALA A 1 195 ? -3.329 -10.245 -12.806 1.00 97.69 195 ALA A CA 1
ATOM 1499 C C . ALA A 1 195 ? -3.377 -11.787 -12.783 1.00 97.69 195 ALA A C 1
ATO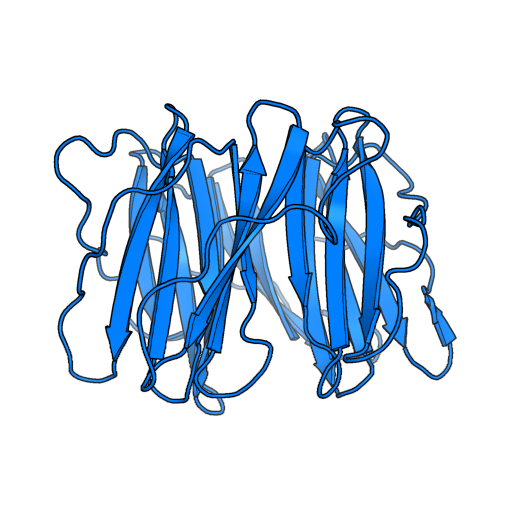M 1501 O O . ALA A 1 195 ? -4.442 -12.352 -12.553 1.00 97.69 195 ALA A O 1
ATOM 1502 N N . ASP A 1 196 ? -2.244 -12.464 -13.003 1.00 97.38 196 ASP A N 1
ATOM 1503 C CA . ASP A 1 196 ? -2.096 -13.921 -12.852 1.00 97.38 196 ASP A CA 1
ATOM 1504 C C . ASP A 1 196 ? -1.813 -14.357 -11.398 1.00 97.38 196 ASP A C 1
ATOM 1506 O O . ASP A 1 196 ? -1.670 -15.546 -11.120 1.00 97.38 196 ASP A O 1
ATOM 1510 N N . GLY A 1 197 ? -1.719 -13.400 -10.471 1.00 98.00 197 GLY A N 1
ATOM 1511 C CA . GLY A 1 197 ? -1.366 -13.597 -9.069 1.00 98.00 197 GLY A CA 1
ATOM 1512 C C . GLY A 1 197 ? 0.131 -13.772 -8.808 1.00 98.00 197 GLY A C 1
ATOM 1513 O O . GLY A 1 197 ? 0.527 -13.997 -7.664 1.00 98.00 197 GLY A O 1
ATOM 1514 N N . GLY A 1 198 ? 0.981 -13.664 -9.832 1.00 98.19 198 GLY A N 1
ATOM 1515 C CA . GLY A 1 198 ? 2.426 -13.647 -9.652 1.00 98.19 198 GLY A CA 1
ATOM 1516 C C . GLY A 1 198 ? 2.896 -12.351 -8.993 1.00 98.19 198 GLY A C 1
ATOM 1517 O O . GLY A 1 198 ? 2.348 -11.279 -9.245 1.00 98.19 198 GLY A O 1
ATOM 1518 N N . VAL A 1 199 ? 3.952 -12.438 -8.182 1.00 98.56 199 VAL A N 1
ATOM 1519 C CA . VAL A 1 199 ? 4.578 -11.270 -7.548 1.00 98.56 199 VAL A CA 1
ATOM 1520 C C . VAL A 1 199 ? 5.920 -10.992 -8.214 1.00 98.56 199 VAL A C 1
ATOM 1522 O O . VAL A 1 199 ? 6.776 -11.878 -8.293 1.00 98.56 199 VAL A O 1
ATOM 1525 N N . ARG A 1 200 ? 6.105 -9.760 -8.691 1.00 98.50 200 ARG A N 1
ATOM 1526 C CA . ARG A 1 200 ? 7.384 -9.246 -9.195 1.00 98.50 200 ARG A CA 1
ATOM 1527 C C . ARG A 1 200 ? 7.889 -8.121 -8.324 1.00 98.50 200 ARG A C 1
ATOM 1529 O O . ARG A 1 200 ? 7.116 -7.456 -7.642 1.00 98.50 200 ARG A O 1
ATOM 1536 N N . HIS A 1 201 ? 9.185 -7.891 -8.415 1.00 98.19 201 HIS A N 1
ATOM 1537 C CA . HIS A 1 201 ? 9.810 -6.735 -7.816 1.00 98.19 201 HIS A CA 1
ATOM 1538 C C . HIS A 1 201 ? 10.866 -6.125 -8.732 1.00 98.19 201 HIS A C 1
ATOM 1540 O O . HIS A 1 201 ? 11.389 -6.783 -9.643 1.00 98.19 201 HIS A O 1
ATOM 1546 N N . ARG A 1 202 ? 11.140 -4.847 -8.503 1.00 97.50 202 ARG A N 1
ATOM 1547 C CA . ARG A 1 202 ? 12.182 -4.082 -9.175 1.00 97.50 202 ARG A CA 1
ATOM 1548 C C . ARG A 1 202 ? 12.758 -3.107 -8.166 1.00 97.50 202 ARG A C 1
ATOM 1550 O O . ARG A 1 202 ? 12.010 -2.368 -7.537 1.00 97.50 202 ARG A O 1
ATOM 1557 N N . ASP A 1 203 ? 14.069 -3.122 -8.025 1.00 95.44 203 ASP A N 1
ATOM 1558 C CA . ASP A 1 203 ? 14.834 -2.236 -7.159 1.00 95.44 203 ASP A CA 1
ATOM 1559 C C . ASP A 1 203 ? 15.551 -1.168 -7.983 1.00 95.44 203 ASP A C 1
ATOM 1561 O O . ASP A 1 203 ? 15.770 -1.317 -9.186 1.00 95.44 203 ASP A O 1
ATOM 1565 N N . HIS A 1 204 ? 15.933 -0.076 -7.342 1.00 93.81 204 HIS A N 1
ATOM 1566 C CA . HIS A 1 204 ? 16.743 0.970 -7.938 1.00 93.81 204 HIS A CA 1
ATOM 1567 C C . HIS A 1 204 ? 17.614 1.635 -6.886 1.00 93.81 204 HIS A C 1
ATOM 1569 O O . HIS A 1 204 ? 17.190 1.844 -5.753 1.00 93.81 204 HIS A O 1
ATOM 1575 N N . TRP A 1 205 ? 18.808 2.030 -7.320 1.00 93.12 205 TRP A N 1
ATOM 1576 C CA . TRP A 1 205 ? 19.732 2.862 -6.567 1.00 93.12 205 TRP A CA 1
ATOM 1577 C C . TRP A 1 205 ? 19.951 4.176 -7.303 1.00 93.12 205 TRP A C 1
ATOM 1579 O O . TRP A 1 205 ? 20.247 4.172 -8.501 1.00 93.12 205 TRP A O 1
ATOM 1589 N N . GLN A 1 206 ? 19.865 5.293 -6.585 1.00 90.12 206 GLN A N 1
ATOM 1590 C CA . GLN A 1 206 ? 20.024 6.627 -7.153 1.00 90.12 206 GLN A CA 1
ATOM 1591 C C . GLN A 1 206 ? 21.298 6.731 -8.011 1.00 90.12 206 GLN A C 1
ATOM 1593 O O . GLN A 1 206 ? 22.404 6.395 -7.585 1.00 90.12 206 GLN A O 1
ATOM 1598 N N . GLY A 1 207 ? 21.138 7.215 -9.246 1.00 89.62 207 GLY A N 1
ATOM 1599 C CA . GLY A 1 207 ? 22.239 7.351 -10.205 1.00 89.62 207 GLY A CA 1
ATOM 1600 C C . GLY A 1 207 ? 22.641 6.052 -10.916 1.00 89.62 207 GLY A C 1
ATOM 1601 O O . GLY A 1 207 ? 23.677 6.029 -11.582 1.00 89.62 207 GLY A O 1
ATOM 1602 N N . LYS A 1 208 ? 21.857 4.976 -10.783 1.00 91.94 208 LYS A N 1
ATOM 1603 C CA . LYS A 1 208 ? 22.003 3.729 -11.549 1.00 91.94 208 LYS A CA 1
ATOM 1604 C C . LYS A 1 208 ? 20.860 3.551 -12.542 1.00 91.94 208 LYS A C 1
ATOM 1606 O O . LYS A 1 208 ? 19.783 4.109 -12.368 1.00 91.94 208 LYS A O 1
ATOM 1611 N N . ASP A 1 209 ? 21.084 2.735 -13.563 1.00 90.56 209 ASP A N 1
ATOM 1612 C CA . ASP A 1 209 ? 20.007 2.323 -14.460 1.00 90.56 209 ASP A CA 1
ATOM 1613 C C . ASP A 1 209 ? 18.988 1.445 -13.726 1.00 90.56 209 ASP A C 1
ATOM 1615 O O . ASP A 1 209 ? 19.298 0.790 -12.727 1.00 90.56 209 ASP A O 1
ATOM 1619 N N . TYR A 1 210 ? 17.762 1.410 -14.240 1.00 92.12 210 TYR A N 1
ATOM 1620 C CA . TYR A 1 210 ? 16.720 0.554 -13.694 1.00 92.12 210 TYR A CA 1
ATOM 1621 C C . TYR A 1 210 ? 16.908 -0.898 -14.168 1.00 92.12 210 TYR A C 1
ATOM 1623 O O . TYR A 1 210 ? 16.796 -1.156 -15.373 1.00 92.12 210 TYR A O 1
ATOM 1631 N N . PRO A 1 211 ? 17.127 -1.870 -13.263 1.00 93.56 211 PRO A N 1
ATOM 1632 C CA . PRO A 1 211 ? 17.298 -3.275 -13.623 1.00 93.56 211 PRO A CA 1
ATOM 1633 C C . PRO A 1 211 ? 16.022 -3.854 -14.245 1.00 93.56 211 PRO A C 1
ATOM 1635 O O . PRO A 1 211 ? 14.965 -3.228 -14.229 1.00 93.56 211 PRO A O 1
ATOM 1638 N N . ALA A 1 212 ? 16.091 -5.056 -14.814 1.00 95.88 212 ALA A N 1
ATOM 1639 C CA . ALA A 1 212 ? 14.887 -5.755 -15.257 1.00 95.88 212 ALA A CA 1
ATOM 1640 C C . ALA A 1 212 ? 14.005 -6.152 -14.059 1.00 95.88 212 ALA A C 1
ATOM 1642 O O . ALA A 1 212 ? 14.507 -6.388 -12.959 1.00 95.88 212 ALA A O 1
ATOM 1643 N N . TRP A 1 213 ? 12.697 -6.273 -14.291 1.00 97.94 213 TRP A N 1
ATOM 1644 C CA . TRP A 1 213 ? 11.782 -6.883 -13.327 1.00 97.94 213 TRP A CA 1
ATOM 1645 C C . TRP A 1 213 ? 12.192 -8.324 -13.019 1.00 97.94 213 TRP A C 1
ATOM 1647 O O . TRP A 1 213 ? 12.563 -9.076 -13.923 1.00 97.94 213 TRP A O 1
ATOM 1657 N N . ARG A 1 214 ? 12.072 -8.719 -11.751 1.00 97.88 214 ARG A N 1
ATOM 1658 C CA . ARG A 1 214 ? 12.395 -10.064 -11.264 1.00 97.88 214 ARG A CA 1
ATOM 1659 C C . ARG A 1 214 ? 11.170 -10.688 -10.609 1.00 97.88 214 ARG A C 1
ATOM 1661 O O . ARG A 1 214 ? 10.395 -9.989 -9.963 1.00 97.88 214 ARG A O 1
ATOM 1668 N N . ASP A 1 215 ? 10.967 -11.988 -10.796 1.00 97.81 215 ASP A N 1
ATOM 1669 C CA . ASP A 1 215 ? 9.890 -12.724 -10.128 1.00 97.81 215 ASP A CA 1
ATOM 1670 C C . ASP A 1 215 ? 10.301 -13.079 -8.693 1.00 97.81 215 ASP A C 1
ATOM 1672 O O . ASP A 1 215 ? 11.392 -13.600 -8.469 1.00 97.81 215 ASP A O 1
ATOM 1676 N N . LEU A 1 216 ? 9.405 -12.860 -7.725 1.00 97.94 216 LEU A N 1
ATOM 1677 C CA . LEU A 1 216 ? 9.584 -13.314 -6.338 1.00 97.94 216 LEU A CA 1
ATOM 1678 C C . LEU A 1 216 ? 9.140 -14.768 -6.121 1.00 97.94 216 LEU A C 1
ATOM 1680 O O . LEU A 1 216 ? 9.220 -15.265 -4.996 1.00 97.94 216 LEU A O 1
ATOM 1684 N N . ALA A 1 217 ? 8.682 -15.445 -7.181 1.00 97.81 217 ALA A N 1
ATOM 1685 C CA . ALA A 1 217 ? 8.243 -16.841 -7.175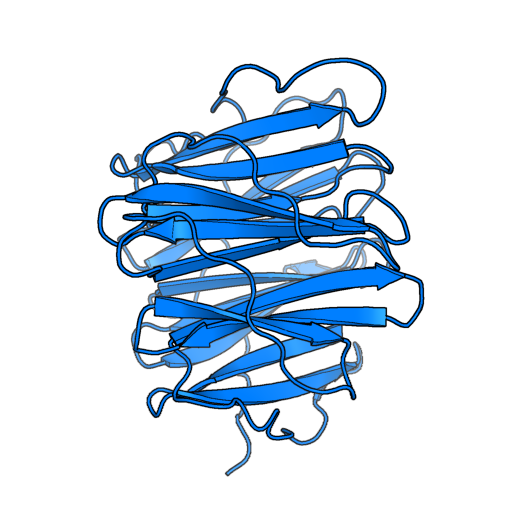 1.00 97.81 217 ALA A CA 1
ATOM 1686 C C . ALA A 1 217 ? 7.223 -17.138 -6.058 1.00 97.81 217 ALA A C 1
ATOM 1688 O O . ALA A 1 217 ? 7.443 -18.001 -5.209 1.00 97.81 217 ALA A O 1
ATOM 1689 N N . ALA A 1 218 ? 6.127 -16.369 -6.028 1.00 97.69 218 ALA A N 1
ATOM 1690 C CA . ALA A 1 218 ? 5.027 -16.604 -5.096 1.00 97.69 218 ALA A CA 1
ATOM 1691 C C . ALA A 1 218 ? 4.490 -18.045 -5.240 1.00 97.69 218 ALA A C 1
ATOM 1693 O O . ALA A 1 218 ? 4.300 -18.507 -6.368 1.00 97.69 218 ALA A O 1
ATOM 1694 N N . PRO A 1 219 ? 4.251 -18.766 -4.129 1.00 97.31 219 PRO A N 1
ATOM 1695 C CA . PRO A 1 219 ? 3.904 -20.189 -4.163 1.00 97.31 219 PRO A CA 1
ATOM 1696 C C . PRO A 1 219 ? 2.466 -20.448 -4.626 1.00 97.31 219 PRO A C 1
ATOM 1698 O O . PRO A 1 219 ? 2.147 -21.552 -5.062 1.00 97.31 219 PRO A O 1
ATOM 1701 N N . VAL A 1 220 ? 1.603 -19.437 -4.524 1.00 97.94 220 VAL A N 1
ATOM 1702 C CA . VAL A 1 220 ? 0.195 -19.451 -4.931 1.00 97.94 220 VAL A CA 1
ATOM 1703 C C . VAL A 1 220 ? -0.178 -18.088 -5.527 1.00 97.94 220 VAL A C 1
ATOM 1705 O O . VAL A 1 220 ? 0.536 -17.113 -5.275 1.00 97.94 220 VAL A O 1
ATOM 1708 N N . PRO A 1 221 ? -1.282 -17.983 -6.290 1.00 98.31 221 PRO A N 1
ATOM 1709 C CA . PRO A 1 221 ? -1.781 -16.695 -6.758 1.00 98.31 221 PRO A CA 1
ATOM 1710 C C . PRO A 1 221 ? -2.075 -15.736 -5.596 1.00 98.31 221 PRO A C 1
ATOM 1712 O O . PRO A 1 221 ? -2.892 -16.028 -4.716 1.00 98.31 221 PRO A O 1
ATOM 1715 N N . MET A 1 222 ? -1.411 -14.583 -5.615 1.00 98.31 222 MET A N 1
ATOM 1716 C CA . MET A 1 222 ? -1.603 -13.492 -4.664 1.00 98.31 222 MET A CA 1
ATOM 1717 C C . MET A 1 222 ? -2.602 -12.474 -5.206 1.00 98.31 222 MET A C 1
ATOM 1719 O O . MET A 1 222 ? -2.768 -12.331 -6.416 1.00 98.31 222 MET A O 1
ATOM 1723 N N . ARG A 1 223 ? -3.276 -11.758 -4.309 1.00 97.25 223 ARG A N 1
ATOM 1724 C CA . ARG A 1 223 ? -4.192 -10.664 -4.663 1.00 97.25 223 ARG A CA 1
ATOM 1725 C C . ARG A 1 223 ? -3.700 -9.296 -4.210 1.00 97.25 223 ARG A C 1
ATOM 1727 O O . ARG A 1 223 ? -4.151 -8.302 -4.761 1.00 97.25 223 ARG A O 1
ATOM 1734 N N . ASP A 1 224 ? -2.817 -9.267 -3.216 1.00 97.94 224 ASP A N 1
ATOM 1735 C CA . ASP A 1 224 ? -2.328 -8.036 -2.608 1.00 97.94 224 ASP A CA 1
ATOM 1736 C C . ASP A 1 224 ? -0.951 -8.240 -1.959 1.00 97.94 224 ASP A C 1
ATOM 1738 O O . ASP A 1 224 ? -0.574 -9.379 -1.646 1.00 97.94 224 ASP A O 1
ATOM 1742 N N . VAL A 1 225 ? -0.207 -7.149 -1.779 1.00 98.25 225 VAL A N 1
ATOM 1743 C CA . VAL A 1 225 ? 1.137 -7.130 -1.200 1.00 98.25 225 VAL A CA 1
ATOM 1744 C C . VAL A 1 225 ? 1.333 -5.897 -0.321 1.00 98.25 225 VAL A C 1
ATOM 1746 O O . VAL A 1 225 ? 0.923 -4.803 -0.675 1.00 98.25 225 VAL A O 1
ATOM 1749 N N . ALA A 1 226 ? 2.013 -6.081 0.804 1.00 97.81 226 ALA A N 1
ATOM 1750 C CA . ALA A 1 226 ? 2.530 -5.020 1.652 1.00 97.81 226 ALA A CA 1
ATOM 1751 C C . ALA A 1 226 ? 4.003 -5.300 1.953 1.00 97.81 226 ALA A C 1
ATOM 1753 O O . ALA A 1 226 ? 4.403 -6.454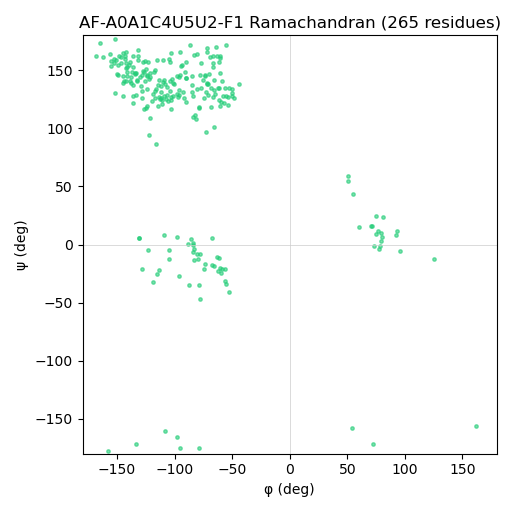 2.127 1.00 97.81 226 ALA A O 1
ATOM 1754 N N . ALA A 1 227 ? 4.819 -4.263 2.042 1.00 96.81 227 ALA A N 1
ATOM 1755 C CA . ALA A 1 227 ? 6.238 -4.364 2.302 1.00 96.81 227 ALA A CA 1
ATOM 1756 C C . ALA A 1 227 ? 6.672 -3.371 3.387 1.00 96.81 227 ALA A C 1
ATOM 1758 O O . ALA A 1 227 ? 6.130 -2.282 3.553 1.00 96.81 227 ALA A O 1
ATOM 1759 N N . GLY A 1 228 ? 7.669 -3.764 4.171 1.00 94.25 228 GLY A N 1
ATOM 1760 C CA . GLY A 1 228 ? 8.202 -2.948 5.253 1.00 94.25 228 GLY A CA 1
ATOM 1761 C C . GLY A 1 228 ? 9.682 -3.198 5.476 1.00 94.25 228 GLY A C 1
ATOM 1762 O O . GLY A 1 228 ? 10.228 -4.212 5.052 1.00 94.25 228 GLY A O 1
ATOM 1763 N N . VAL A 1 229 ? 10.332 -2.266 6.165 1.00 92.19 229 VAL A N 1
ATOM 1764 C CA . VAL A 1 229 ? 11.758 -2.344 6.504 1.00 92.19 229 VAL A CA 1
ATOM 1765 C C . VAL A 1 229 ? 11.880 -2.545 8.013 1.00 92.19 229 VAL A C 1
ATOM 1767 O O . VAL A 1 229 ? 11.360 -1.741 8.790 1.00 92.19 229 VAL A O 1
ATOM 1770 N N . THR A 1 230 ? 12.510 -3.637 8.453 1.00 88.94 230 THR A N 1
ATOM 1771 C CA . THR A 1 230 ? 12.713 -3.923 9.890 1.00 88.94 230 THR A CA 1
ATOM 1772 C C . THR A 1 230 ? 13.988 -3.291 10.429 1.00 88.94 230 THR A C 1
ATOM 1774 O O . THR A 1 230 ? 14.021 -2.846 11.577 1.00 88.94 230 THR A O 1
ATOM 1777 N N . SER A 1 231 ? 15.014 -3.239 9.591 1.00 88.50 231 SER A N 1
ATOM 1778 C CA . SER A 1 231 ? 16.310 -2.620 9.825 1.00 88.50 231 SER A CA 1
ATOM 1779 C C . SER A 1 231 ? 16.930 -2.278 8.465 1.00 88.50 231 SER A C 1
ATOM 1781 O O . SER A 1 231 ? 16.457 -2.752 7.431 1.00 88.50 231 SER A O 1
ATOM 1783 N N . ILE A 1 232 ? 17.952 -1.416 8.436 1.00 87.38 232 ILE A N 1
ATOM 1784 C CA . ILE A 1 232 ? 18.648 -1.094 7.179 1.00 87.38 232 ILE A CA 1
ATOM 1785 C C . ILE A 1 232 ? 19.134 -2.400 6.542 1.00 87.38 232 ILE A C 1
ATOM 1787 O O . ILE A 1 232 ? 19.791 -3.205 7.200 1.00 87.38 232 ILE A O 1
ATOM 1791 N N . GLY A 1 233 ? 18.788 -2.602 5.272 1.00 87.94 233 GLY A N 1
ATOM 1792 C CA . GLY A 1 233 ? 19.104 -3.822 4.531 1.00 87.94 233 GLY A CA 1
ATOM 1793 C C . GLY A 1 233 ? 18.246 -5.047 4.828 1.00 87.94 233 GLY A C 1
ATOM 1794 O O . GLY A 1 233 ? 18.573 -6.135 4.358 1.00 87.94 233 GLY A O 1
ATOM 1795 N N . HIS A 1 234 ? 17.136 -4.882 5.551 1.00 93.56 234 HIS A N 1
ATOM 1796 C CA . HIS A 1 234 ? 16.149 -5.932 5.776 1.00 93.56 234 HIS A CA 1
ATOM 1797 C C . HIS A 1 234 ? 14.754 -5.500 5.334 1.00 93.56 234 HIS A C 1
ATOM 1799 O O . HIS A 1 234 ? 14.173 -4.560 5.881 1.00 93.56 234 HIS A O 1
ATOM 1805 N N . ILE A 1 235 ? 14.201 -6.237 4.372 1.00 95.69 235 ILE A N 1
ATOM 1806 C CA . ILE A 1 235 ? 12.854 -6.017 3.842 1.00 95.69 235 ILE A CA 1
ATOM 1807 C C . ILE A 1 235 ? 11.993 -7.217 4.196 1.00 95.69 235 ILE A C 1
ATOM 1809 O O . ILE A 1 235 ? 12.407 -8.365 4.050 1.00 95.69 235 ILE A O 1
ATOM 1813 N N . GLU A 1 236 ? 10.774 -6.939 4.624 1.00 95.25 236 GLU A N 1
ATOM 1814 C CA . GLU A 1 236 ? 9.720 -7.915 4.832 1.00 95.25 236 GLU A CA 1
ATOM 1815 C C . GLU A 1 236 ? 8.619 -7.670 3.809 1.00 95.25 236 GLU A C 1
ATOM 1817 O O . GLU A 1 236 ? 8.095 -6.563 3.726 1.00 95.25 2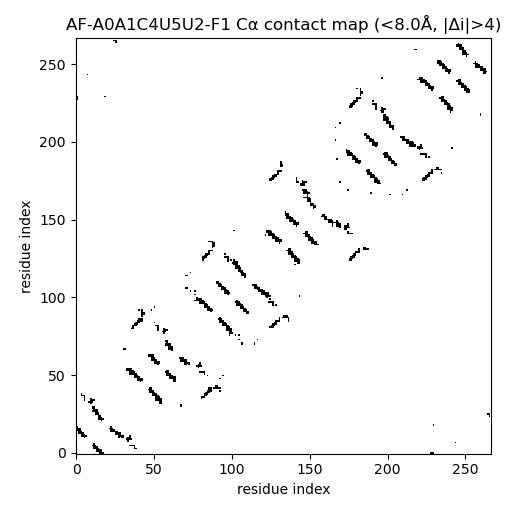36 GLU A O 1
ATOM 1822 N N . VAL A 1 237 ? 8.259 -8.702 3.051 1.00 97.19 237 VAL A N 1
ATOM 1823 C CA . VAL A 1 237 ? 7.138 -8.698 2.110 1.00 97.19 237 VAL A CA 1
ATOM 1824 C C . VAL A 1 237 ? 6.063 -9.619 2.660 1.00 97.19 237 VAL A C 1
ATOM 1826 O O . VAL A 1 237 ? 6.317 -10.796 2.916 1.00 97.19 237 VAL A O 1
ATOM 1829 N N . ILE A 1 238 ? 4.861 -9.085 2.825 1.00 96.75 238 ILE A N 1
ATOM 1830 C CA . ILE A 1 238 ? 3.657 -9.798 3.231 1.00 96.75 238 ILE A CA 1
ATOM 1831 C C . ILE A 1 238 ? 2.706 -9.806 2.039 1.00 96.75 238 ILE A C 1
ATOM 1833 O O . ILE A 1 238 ? 2.402 -8.757 1.489 1.00 96.75 238 ILE A O 1
ATOM 1837 N N . ALA A 1 239 ? 2.230 -10.975 1.630 1.00 97.81 239 ALA A N 1
ATOM 1838 C CA . ALA A 1 239 ? 1.271 -11.108 0.540 1.00 97.81 239 ALA A CA 1
ATOM 1839 C C . ALA A 1 239 ? 0.026 -11.860 1.009 1.00 97.81 239 ALA A C 1
ATOM 1841 O O . ALA A 1 239 ? 0.111 -12.768 1.840 1.00 97.81 239 ALA A O 1
ATOM 1842 N N . VAL A 1 240 ? -1.126 -11.486 0.460 1.00 97.19 240 VAL A N 1
ATOM 1843 C CA . VAL A 1 240 ? -2.398 -12.173 0.704 1.00 97.19 240 VAL A CA 1
ATOM 1844 C C . VAL A 1 240 ? -2.722 -13.027 -0.518 1.00 97.19 240 VAL A C 1
ATOM 1846 O O . VAL A 1 240 ? -2.754 -12.509 -1.637 1.00 97.19 240 VAL A O 1
ATOM 1849 N N . SER A 1 241 ? -2.986 -14.319 -0.325 1.00 96.56 241 SER A N 1
ATOM 1850 C CA . SER A 1 241 ? -3.417 -15.211 -1.408 1.00 96.56 241 SER A CA 1
ATOM 1851 C C . SER A 1 241 ? -4.853 -14.911 -1.854 1.00 96.56 241 SER A C 1
ATOM 1853 O O . SER A 1 241 ? -5.621 -14.236 -1.160 1.00 96.56 241 SER A O 1
ATOM 1855 N N . ALA A 1 242 ? -5.258 -15.448 -3.006 1.00 90.50 242 ALA A N 1
ATOM 1856 C CA . ALA A 1 242 ? -6.656 -15.403 -3.441 1.00 90.50 242 ALA A CA 1
ATOM 1857 C C . ALA A 1 242 ? -7.627 -15.999 -2.395 1.00 90.50 242 ALA A C 1
ATOM 1859 O O . ALA A 1 242 ? -8.730 -15.476 -2.220 1.00 90.50 242 ALA A O 1
ATOM 1860 N N . ASP A 1 243 ? -7.182 -17.023 -1.660 1.00 91.00 243 ASP A N 1
ATOM 1861 C CA . ASP A 1 243 ? -7.946 -17.711 -0.610 1.00 91.00 243 ASP A CA 1
ATOM 1862 C C . ASP A 1 243 ? -7.942 -16.963 0.738 1.00 91.00 243 ASP A C 1
ATOM 1864 O O . ASP A 1 243 ? -8.715 -17.287 1.640 1.00 91.00 243 ASP A O 1
ATOM 1868 N N . GLY A 1 244 ? -7.132 -15.905 0.864 1.00 92.00 244 GLY A N 1
ATOM 1869 C CA . GLY A 1 244 ? -7.031 -15.077 2.067 1.00 92.00 244 GLY A CA 1
ATOM 1870 C C . GLY A 1 244 ? -5.943 -15.506 3.052 1.00 92.00 244 GLY A C 1
ATOM 1871 O O . GLY A 1 244 ? -5.879 -14.943 4.145 1.00 92.00 244 GLY A O 1
ATOM 1872 N N . ASP A 1 245 ? -5.084 -16.454 2.675 1.00 93.88 245 ASP A N 1
ATOM 1873 C CA . ASP A 1 245 ? -3.927 -16.846 3.477 1.00 93.88 245 ASP A CA 1
ATOM 1874 C C . ASP A 1 245 ? -2.839 -15.777 3.421 1.00 93.88 245 ASP A C 1
ATOM 1876 O O . ASP A 1 245 ? -2.609 -15.148 2.384 1.00 93.88 245 ASP A O 1
ATOM 1880 N N . LEU A 1 246 ? -2.129 -15.608 4.532 1.00 95.31 246 LEU A N 1
ATOM 1881 C CA . LEU A 1 246 ? -1.011 -14.683 4.633 1.00 95.31 246 LEU A CA 1
ATOM 1882 C C . LEU A 1 246 ? 0.312 -15.400 4.399 1.00 95.31 246 LEU A C 1
ATOM 1884 O O . LEU A 1 246 ? 0.597 -16.433 5.007 1.00 95.31 246 LEU A O 1
ATOM 1888 N N . TRP A 1 247 ? 1.143 -14.797 3.562 1.00 96.88 247 TRP A N 1
ATOM 1889 C CA . TRP A 1 247 ? 2.470 -15.277 3.214 1.00 96.88 247 TRP A CA 1
ATOM 1890 C C . TRP A 1 247 ? 3.506 -14.203 3.503 1.00 96.88 247 TRP A C 1
ATOM 1892 O O . TRP A 1 247 ? 3.242 -13.020 3.326 1.00 96.88 247 TRP A O 1
ATOM 1902 N N . GLN A 1 248 ? 4.694 -14.618 3.923 1.00 95.62 248 GLN A N 1
ATOM 1903 C CA . GLN A 1 248 ? 5.829 -13.752 4.202 1.00 95.62 248 GLN A CA 1
ATOM 1904 C C . GLN A 1 248 ? 7.049 -14.213 3.412 1.00 95.62 248 GLN A C 1
ATOM 1906 O O . GLN A 1 248 ? 7.322 -15.413 3.343 1.00 95.62 248 GLN A O 1
ATOM 1911 N N . LYS A 1 249 ? 7.816 -13.260 2.889 1.00 96.38 249 LYS A N 1
ATOM 1912 C CA . LYS A 1 249 ? 9.162 -13.460 2.349 1.00 96.38 249 LYS A CA 1
ATOM 1913 C C . LYS A 1 249 ? 10.040 -12.309 2.815 1.00 96.38 249 LYS A C 1
ATOM 1915 O O . LYS A 1 249 ? 9.593 -11.167 2.801 1.00 96.38 249 LYS A O 1
ATOM 1920 N N . SER A 1 250 ? 11.274 -12.597 3.201 1.00 95.31 250 SER A N 1
ATOM 1921 C CA . SER A 1 250 ? 12.212 -11.568 3.643 1.00 95.31 250 SER A CA 1
ATOM 1922 C C . SER A 1 250 ? 13.427 -11.486 2.731 1.00 95.31 250 SER A C 1
ATOM 1924 O O . SER A 1 250 ? 13.850 -12.485 2.144 1.00 95.31 250 SER A O 1
ATOM 1926 N N . TYR A 1 251 ? 13.995 -10.292 2.638 1.00 96.12 251 TYR A N 1
ATOM 1927 C CA . TYR A 1 251 ? 15.334 -10.050 2.121 1.00 96.12 251 TYR A CA 1
ATOM 1928 C C . TYR A 1 251 ? 16.242 -9.636 3.279 1.00 96.12 251 TYR A C 1
ATOM 1930 O O . TYR A 1 251 ? 15.827 -8.869 4.149 1.00 96.12 251 TYR A O 1
ATOM 1938 N N . SER A 1 252 ? 17.488 -10.111 3.266 1.00 93.88 252 SER A N 1
ATOM 1939 C CA . SER A 1 252 ? 18.573 -9.498 4.031 1.00 93.88 252 SER A CA 1
ATOM 1940 C C . SER A 1 252 ? 19.864 -9.475 3.230 1.00 93.88 252 SER A C 1
ATOM 1942 O O . SER A 1 252 ? 20.091 -10.369 2.417 1.00 93.88 252 SER A O 1
ATOM 1944 N N . ASP A 1 253 ? 20.765 -8.541 3.525 1.00 91.12 253 ASP A N 1
ATOM 1945 C CA . ASP A 1 253 ? 22.103 -8.522 2.909 1.00 91.12 253 ASP A CA 1
ATOM 1946 C C . ASP A 1 253 ? 22.919 -9.796 3.186 1.00 91.12 253 ASP A C 1
ATOM 1948 O O . ASP A 1 253 ? 23.799 -10.165 2.409 1.00 91.12 253 ASP A O 1
ATOM 1952 N N . ALA A 1 254 ? 22.611 -10.505 4.275 1.00 90.50 254 ALA A N 1
ATOM 1953 C CA . ALA A 1 254 ? 23.297 -11.738 4.646 1.00 90.50 254 ALA A CA 1
ATOM 1954 C C . ALA A 1 254 ? 22.817 -12.960 3.846 1.00 90.50 254 ALA A C 1
ATOM 1956 O O . ALA A 1 254 ? 23.605 -13.867 3.576 1.00 90.50 254 ALA A O 1
ATOM 1957 N N . THR A 1 255 ? 21.529 -13.015 3.497 1.00 90.12 255 THR A N 1
ATOM 1958 C CA . THR A 1 255 ? 20.895 -14.220 2.926 1.00 90.12 255 THR A CA 1
ATOM 1959 C C . THR A 1 255 ? 20.234 -14.000 1.576 1.00 90.12 255 THR A C 1
ATOM 1961 O O . THR A 1 255 ? 19.760 -14.967 0.984 1.00 90.12 255 THR A O 1
ATOM 1964 N N . ASN A 1 256 ? 20.195 -12.760 1.087 1.00 95.19 256 ASN A N 1
ATOM 1965 C CA . ASN A 1 256 ? 19.335 -12.341 -0.013 1.00 95.19 256 ASN A CA 1
ATOM 1966 C C . ASN A 1 256 ? 17.860 -12.696 0.292 1.00 95.19 256 ASN A C 1
ATOM 1968 O O . ASN A 1 256 ? 17.471 -12.852 1.457 1.00 95.19 256 ASN A O 1
ATOM 1972 N N . TRP A 1 257 ? 17.031 -12.803 -0.743 1.00 97.50 257 TRP A N 1
ATOM 1973 C CA . TRP A 1 257 ? 15.652 -13.269 -0.655 1.00 97.50 257 TRP A CA 1
ATOM 1974 C C . TRP A 1 257 ? 15.564 -14.699 -0.111 1.00 97.50 257 TRP A C 1
ATOM 1976 O O . TRP A 1 257 ? 16.055 -15.640 -0.731 1.00 97.50 257 TRP A O 1
ATOM 1986 N N . GLY A 1 258 ? 14.892 -14.861 1.028 1.00 95.75 258 GLY A N 1
ATOM 1987 C CA . GLY A 1 258 ? 14.563 -16.159 1.613 1.00 95.75 258 GLY A CA 1
ATOM 1988 C C . GLY A 1 258 ? 13.358 -16.832 0.951 1.00 95.75 258 GLY A C 1
ATOM 1989 O O . GLY A 1 258 ? 12.787 -16.331 -0.016 1.00 95.75 258 GLY A O 1
ATOM 1990 N N . GLU A 1 259 ? 12.931 -17.970 1.492 1.00 96.25 259 GLU A N 1
ATOM 1991 C CA . GLU A 1 259 ? 11.742 -18.695 1.026 1.00 96.25 259 GLU A CA 1
ATOM 1992 C C . GLU A 1 259 ? 10.432 -18.051 1.498 1.00 96.25 259 GLU A C 1
ATOM 1994 O O . GLU A 1 259 ? 10.389 -17.353 2.513 1.00 96.25 259 GLU A O 1
ATOM 1999 N N . TRP A 1 260 ? 9.346 -18.308 0.764 1.00 97.56 260 TRP A N 1
ATOM 2000 C CA . TRP A 1 260 ? 8.004 -17.946 1.220 1.00 97.56 260 TRP A CA 1
ATOM 2001 C C . TRP A 1 260 ? 7.564 -18.851 2.373 1.00 97.56 260 TRP A C 1
ATOM 2003 O O . TRP A 1 260 ? 7.734 -20.069 2.320 1.00 97.56 260 TRP A O 1
ATOM 2013 N N . ARG A 1 261 ? 6.935 -18.265 3.391 1.00 94.75 261 ARG A N 1
ATOM 2014 C CA . ARG A 1 261 ? 6.350 -18.984 4.532 1.00 94.75 261 ARG A CA 1
ATOM 2015 C C . ARG A 1 261 ? 4.958 -18.463 4.854 1.00 94.75 261 ARG A C 1
ATOM 2017 O O . ARG A 1 261 ? 4.699 -17.275 4.697 1.00 94.75 261 ARG A O 1
ATOM 2024 N N . THR A 1 262 ? 4.078 -19.328 5.331 1.00 94.00 262 THR A N 1
ATOM 2025 C CA . THR A 1 262 ? 2.748 -18.929 5.801 1.00 94.00 262 THR A CA 1
ATOM 2026 C C . THR A 1 262 ? 2.836 -18.205 7.144 1.00 94.00 262 THR A C 1
ATOM 2028 O O . THR A 1 262 ? 3.665 -18.544 7.990 1.00 94.00 262 THR A O 1
ATOM 2031 N N . ILE A 1 263 ? 1.956 -17.229 7.358 1.00 90.88 263 ILE A N 1
ATOM 2032 C CA . ILE A 1 263 ? 1.753 -16.571 8.649 1.00 90.88 263 ILE A CA 1
ATOM 2033 C C . ILE A 1 263 ? 0.472 -17.135 9.251 1.00 90.88 263 ILE A C 1
ATOM 2035 O O . ILE A 1 263 ? -0.614 -16.962 8.700 1.00 90.88 263 ILE A O 1
ATOM 2039 N N . GLU A 1 264 ? 0.587 -17.802 10.394 1.00 82.19 264 GLU A N 1
ATOM 2040 C CA . GLU A 1 264 ? -0.587 -18.304 11.094 1.00 82.19 264 GLU A CA 1
ATOM 2041 C C . GLU A 1 264 ? -1.269 -17.171 11.870 1.00 82.19 264 GLU A C 1
ATOM 2043 O O . GLU A 1 264 ? -0.716 -16.574 12.802 1.00 82.19 264 GLU A O 1
ATOM 2048 N N . LEU A 1 265 ? -2.513 -16.887 11.490 1.00 68.56 265 LEU A N 1
ATOM 2049 C CA . LEU A 1 265 ? -3.454 -16.174 12.339 1.00 68.56 265 LEU A CA 1
ATOM 2050 C C . LEU A 1 265 ? -3.870 -17.167 13.429 1.00 68.56 265 LEU A C 1
ATOM 2052 O O . LEU A 1 265 ? -4.682 -18.051 13.167 1.00 68.56 265 LEU A O 1
ATOM 2056 N N . GLY A 1 266 ? -3.228 -17.109 14.601 1.00 61.47 266 GLY A N 1
ATOM 2057 C CA . GLY A 1 266 ? -3.557 -17.983 15.735 1.00 61.47 266 GLY A CA 1
ATOM 2058 C C . GLY A 1 266 ? -5.076 -18.100 15.938 1.00 61.47 266 GLY A C 1
ATOM 2059 O O . GLY A 1 266 ? -5.791 -17.115 15.763 1.00 61.47 266 GLY A O 1
ATOM 2060 N N . LYS A 1 267 ? -5.550 -19.322 16.224 1.00 44.00 267 LYS A N 1
ATOM 2061 C CA . LYS A 1 267 ? -6.980 -19.676 16.305 1.00 44.00 267 LYS A CA 1
ATOM 2062 C C . LYS A 1 267 ? -7.766 -18.854 17.321 1.00 44.00 267 LYS A C 1
ATOM 2064 O O . LYS A 1 267 ? -7.228 -18.622 18.426 1.00 44.00 267 LYS A O 1
#

Solvent-accessible surface area (backbone atoms only — not comparable to full-atom values): 14188 Å² total; per-residue (Å²): 80,75,49,75,48,70,45,99,82,13,46,42,32,34,33,42,42,46,96,90,76,46,69,52,76,78,41,79,65,73,64,99,55,43,35,74,41,71,35,54,21,65,23,42,90,98,35,42,37,37,35,38,28,29,79,82,25,51,44,34,35,27,49,76,93,63,67,80,41,78,50,89,74,64,89,87,54,65,42,46,70,31,54,24,29,29,30,32,39,80,42,27,40,36,38,39,37,17,14,78,85,14,47,28,37,42,40,35,35,44,74,98,52,70,81,39,77,63,69,75,58,64,62,22,64,25,45,26,36,38,47,67,44,83,39,24,40,33,44,35,33,30,26,82,70,10,34,29,32,37,34,40,34,46,69,88,80,67,69,67,52,70,81,44,34,88,86,46,54,47,98,78,31,40,39,61,27,44,27,41,40,56,43,46,90,50,27,43,36,41,37,33,22,27,76,83,12,47,34,35,38,41,56,40,45,75,96,56,78,76,62,75,78,40,75,69,72,54,93,57,46,30,61,38,52,47,54,46,65,71,46,83,51,23,41,40,38,40,33,30,31,75,90,65,51,41,34,37,35,40,37,30,84,90,68,43,72,54,70,79,43,76,55,82,78,78,132

InterPro domains:
  IPR058502 PLL-like beta propeller [PF26607] (80-263)

Secondary structure (DSSP, 8-state):
-EEEEE-TT--EEEEEEETTTEEPPPEE---SS-EEEEEEEEEETTEEEEEEEETT--EEEEETTS--EEPPPPTT---EEEEEEE-SSTTEEEEEEEETT-BEEEEEEETTSPPEE-----BEEEEEEE-SSTTEEEEEEEETTS-EEEEEEETTT-SPPPPB-TTT--TT--EEEEEEE--STTEEEEEEEETTS-EEEEEEETTSPPPPPEE---SS-EEEEEEEEEETTEEEEEEEETTS-EEEEEEETTTEE---EEEP---

pLDDT: mean 93.29, std 6.48, range [44.0, 98.75]

Radius of gyration: 17.29 Å; Cα contacts (8 Å, |Δi|>4): 691; chains: 1; bounding box: 43×44×41 Å

Organism: NCBI:txid285665

Foldseek 3Di:
DKDWDQDPQQWIWIWDDDPVGDIDAIDTPPDPARFQEKEWEDQDVVWIKIWTAHPQQWIWIDTVPGDIDTADDDVPQARWREKYKYALAHQKIKMWTQHPQQWIWMWMDGPPDHIDTDDIDDRALYKEWDNLHRQKIKIWGQHPQLFIWMWMDGRPDDGIDDIDRQQRGDPRSFFQEKYWYRLDRQKIKIWTQGNQQWIWMWMDGPPDHTDDIDTLPDVARFRYWDKDHPHRQKIWIWTAHPVGWIKIWMAHPVPGIDDIDTDDNDD